Protein AF-A0A843HJZ0-F1 (afdb_monomer)

Radius of gyration: 25.61 Å; Cα contacts (8 Å, |Δi|>4): 332; chains: 1; bounding box: 61×58×74 Å

Foldseek 3Di:
DDDDDDDDDDDDDAPLVLVVLLLVLVQQLQACPPPPVCVVVNVVSVVVNVVSLVVQQPDLFDWDWDQDPNDIDTHGDDPVVSVVCQVPPPPDPHHNVVSVVVQVVQVVLVVVLCVLLPPQWDDDDSNDTDGPPVVVSVVVLVVVVVVVLVVLVVCCVVSVPDSVSQWHAYNVRDTDHPPHDDDPDDFPDKDAPDDQAIWTHDPNDIFTRDPQFDRVLVVVVLVVVVHNRVQSDQFNKAALRRRPDKDKDKFQDKDWDWDADPVRRIDIDIDNIDIDIDGDMDTRHDDPVVVCVVVVPDDDD

Sequence (301 aa):
MDIINLRYYDKGYLPIEFINAILDLYQKKTTLKGNKDEEVNYMISKNMLNSAYGMTVTNPIRDELAYENGEYSVTKPDIFQAIDKYNKNKRRFLYYPWGVWVTAYARRRLFTAIEAVGSDFVYSDTDSVKLLNPQIHAKFFEESNAL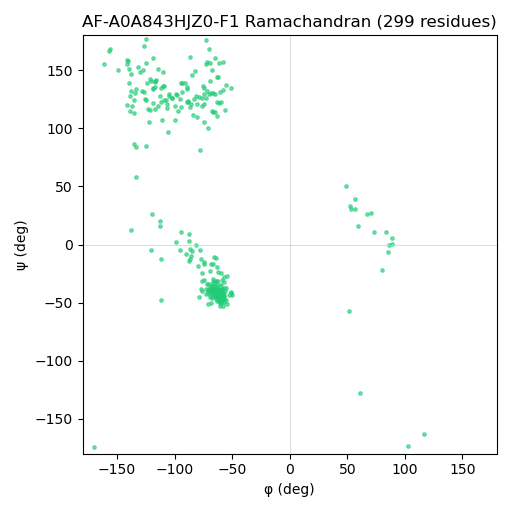VTNKIEVASQILRIPAEEYSPLTMKGIRKTIGFWDNEGVYDQFKTLGAKRYLVCVNGDYSLTLAGSNKKSTMEYLLNTGDPFGNFTDDLIVPEDYSGRLTLTYLDDPMEGTLVDYNGVPYHYREESGIHMEKSQYHLTMSDDFINYLLGVQELE

Structure (mmCIF, N/CA/C/O backbone):
data_AF-A0A843HJZ0-F1
#
_entry.id   AF-A0A843HJZ0-F1
#
loop_
_atom_site.group_PDB
_atom_site.id
_atom_site.type_symbol
_atom_site.label_atom_id
_atom_site.label_alt_id
_atom_site.label_comp_id
_atom_site.label_asym_id
_atom_site.label_entity_id
_atom_site.label_seq_id
_atom_site.pdbx_PDB_ins_code
_atom_site.Cartn_x
_atom_site.Cartn_y
_atom_site.Cartn_z
_atom_site.occupancy
_atom_site.B_iso_or_equiv
_atom_site.auth_seq_id
_atom_site.auth_comp_id
_atom_site.auth_asym_id
_atom_site.auth_atom_id
_atom_site.pdbx_PDB_model_num
ATOM 1 N N . MET A 1 1 ? 17.656 -31.845 14.315 1.00 54.84 1 MET A N 1
ATOM 2 C CA . MET A 1 1 ? 18.166 -30.557 14.830 1.00 54.84 1 MET A CA 1
ATOM 3 C C . MET A 1 1 ? 18.828 -29.905 13.647 1.00 54.84 1 MET A C 1
ATOM 5 O O . MET A 1 1 ? 19.915 -30.324 13.266 1.00 54.84 1 MET A O 1
ATOM 9 N N . ASP A 1 2 ? 18.118 -28.990 13.006 1.00 69.44 2 ASP A N 1
ATOM 10 C CA . ASP A 1 2 ? 18.541 -28.476 11.711 1.00 69.44 2 ASP A CA 1
ATOM 11 C C . ASP A 1 2 ? 19.457 -27.278 11.927 1.00 69.44 2 ASP A C 1
ATOM 13 O O . ASP A 1 2 ? 19.114 -26.321 12.624 1.00 69.44 2 ASP A O 1
ATOM 17 N N . ILE A 1 3 ? 20.663 -27.358 11.370 1.00 79.50 3 ILE A N 1
ATOM 18 C CA . ILE A 1 3 ? 21.612 -26.250 11.390 1.00 79.50 3 ILE A CA 1
ATOM 19 C C . ILE A 1 3 ? 21.200 -25.291 10.274 1.00 79.50 3 ILE A C 1
ATOM 21 O O . ILE A 1 3 ? 21.346 -25.601 9.093 1.00 79.50 3 ILE A O 1
ATOM 25 N N . ILE A 1 4 ? 20.694 -24.120 10.656 1.00 81.62 4 ILE A N 1
ATOM 26 C CA . ILE A 1 4 ? 20.335 -23.048 9.724 1.00 81.62 4 ILE A CA 1
ATOM 27 C C . ILE A 1 4 ? 21.447 -21.997 9.656 1.00 81.62 4 ILE A C 1
ATOM 29 O O . ILE A 1 4 ? 21.907 -21.480 10.672 1.00 81.62 4 ILE A O 1
ATOM 33 N N . ASN A 1 5 ? 21.871 -21.653 8.439 1.00 80.56 5 ASN A N 1
ATOM 34 C CA . ASN A 1 5 ? 22.807 -20.555 8.202 1.00 80.56 5 ASN A CA 1
ATOM 35 C C . ASN A 1 5 ? 22.033 -19.239 8.067 1.00 80.56 5 ASN A C 1
ATOM 37 O O . ASN A 1 5 ? 21.239 -19.072 7.143 1.00 80.56 5 ASN A O 1
ATOM 41 N N . LEU A 1 6 ? 22.289 -18.291 8.969 1.00 79.12 6 LEU A N 1
ATOM 42 C CA . LEU A 1 6 ? 21.628 -16.986 8.996 1.00 79.12 6 LEU A CA 1
ATOM 43 C C . LEU A 1 6 ? 22.607 -15.878 8.600 1.00 79.12 6 LEU A C 1
ATOM 45 O O . LEU A 1 6 ? 23.743 -15.836 9.067 1.00 79.12 6 LEU A O 1
ATOM 49 N N . ARG A 1 7 ? 22.149 -14.946 7.759 1.00 77.31 7 ARG A N 1
ATOM 50 C CA . ARG A 1 7 ? 22.861 -13.691 7.484 1.00 77.31 7 ARG A CA 1
ATOM 51 C C . ARG A 1 7 ? 22.261 -12.585 8.342 1.00 77.31 7 ARG A C 1
ATOM 53 O O . ARG A 1 7 ? 21.049 -12.383 8.315 1.00 77.31 7 ARG A O 1
ATOM 60 N N . TYR A 1 8 ? 23.108 -11.862 9.065 1.00 80.31 8 TYR A N 1
ATOM 61 C CA . TYR A 1 8 ? 22.717 -10.699 9.856 1.00 80.31 8 TYR A CA 1
ATOM 62 C C . TYR A 1 8 ? 23.432 -9.442 9.354 1.00 80.31 8 TYR A C 1
ATOM 64 O O . TYR A 1 8 ? 24.437 -9.517 8.649 1.00 80.31 8 TYR A O 1
ATOM 72 N N . TYR A 1 9 ? 22.873 -8.288 9.702 1.00 79.31 9 TYR A N 1
ATOM 73 C CA . TYR A 1 9 ? 23.401 -6.971 9.367 1.00 79.31 9 TYR A CA 1
ATOM 74 C C . TYR A 1 9 ? 23.271 -6.069 10.588 1.00 79.31 9 TYR A C 1
ATOM 76 O O . TYR A 1 9 ? 22.287 -6.175 11.326 1.00 79.31 9 TYR A O 1
ATOM 84 N N . ASP A 1 10 ? 24.221 -5.154 10.764 1.00 83.12 10 ASP A N 1
ATOM 85 C CA . ASP A 1 10 ? 24.110 -4.127 11.791 1.00 83.12 10 ASP A CA 1
ATOM 86 C C . ASP A 1 10 ? 22.988 -3.154 11.439 1.00 83.12 10 ASP A C 1
ATOM 88 O O . ASP A 1 10 ? 22.884 -2.640 10.320 1.00 83.12 10 ASP A O 1
ATOM 92 N N . LYS A 1 11 ? 22.111 -2.911 12.411 1.00 83.69 11 LYS A N 1
ATOM 93 C CA . LYS A 1 11 ? 21.003 -1.981 12.238 1.00 83.69 11 LYS A CA 1
ATOM 94 C C . LYS A 1 11 ? 21.526 -0.549 12.320 1.00 83.69 11 LYS A C 1
ATOM 96 O O . LYS A 1 11 ? 21.998 -0.122 13.368 1.00 83.69 11 LYS A O 1
ATOM 101 N N . GLY A 1 12 ? 21.350 0.202 11.238 1.00 88.38 12 GLY A N 1
ATOM 102 C CA . GLY A 1 12 ? 21.607 1.638 11.174 1.00 88.38 12 GLY A CA 1
ATOM 103 C C . GLY A 1 12 ? 20.398 2.412 10.654 1.00 88.38 12 GLY A C 1
ATOM 104 O O . GLY A 1 12 ? 19.417 1.825 10.188 1.00 88.38 12 GLY A O 1
ATOM 105 N N . TYR A 1 13 ? 20.478 3.737 10.733 1.00 92.19 13 TYR A N 1
ATOM 106 C CA . TYR A 1 13 ? 19.556 4.612 10.015 1.00 92.19 13 TYR A CA 1
ATOM 107 C C . TYR A 1 13 ? 19.865 4.598 8.514 1.00 92.19 13 TYR A C 1
ATOM 109 O O . TYR A 1 13 ? 20.988 4.308 8.096 1.00 92.19 13 TYR A O 1
ATOM 117 N N . LEU A 1 14 ? 18.853 4.904 7.702 1.00 92.94 14 LEU A N 1
ATOM 118 C CA . LEU A 1 14 ? 19.047 5.169 6.277 1.00 92.94 14 LEU A CA 1
ATOM 119 C C . LEU A 1 14 ? 19.904 6.438 6.094 1.00 92.94 14 LEU A C 1
ATOM 121 O O . LEU A 1 14 ? 19.982 7.248 7.022 1.00 92.94 14 LEU A O 1
ATOM 125 N N . PRO A 1 15 ? 20.525 6.644 4.916 1.00 93.56 15 PRO A N 1
ATOM 126 C CA . PRO A 1 15 ? 21.194 7.906 4.609 1.00 93.56 15 PRO A CA 1
ATOM 127 C C . PRO A 1 15 ? 20.272 9.098 4.879 1.00 93.56 15 PRO A C 1
ATOM 129 O O . PRO A 1 15 ? 19.095 9.068 4.505 1.00 93.56 15 PRO A O 1
ATOM 132 N N . ILE A 1 16 ? 20.792 10.132 5.539 1.00 95.38 16 ILE A N 1
ATOM 133 C CA . ILE A 1 16 ? 19.984 11.254 6.032 1.00 95.38 16 ILE A CA 1
ATOM 134 C C . ILE A 1 16 ? 19.282 11.999 4.892 1.00 95.38 16 ILE A C 1
ATOM 136 O O . ILE A 1 16 ? 18.125 12.387 5.022 1.00 95.38 16 ILE A O 1
ATOM 140 N N . GLU A 1 17 ? 19.928 12.107 3.734 1.00 95.12 17 GLU A N 1
ATOM 141 C CA . GLU A 1 17 ? 19.370 12.717 2.528 1.00 95.12 17 GLU A CA 1
ATOM 142 C C . GLU A 1 17 ? 18.149 11.940 2.028 1.00 95.12 17 GLU A C 1
ATOM 144 O O . GLU A 1 17 ? 17.165 12.530 1.582 1.00 95.12 17 GLU A O 1
ATOM 149 N N . PHE A 1 18 ? 18.185 10.609 2.143 1.00 94.62 18 PHE A N 1
ATOM 150 C CA . PHE A 1 18 ? 17.064 9.756 1.767 1.00 94.62 18 PHE A CA 1
ATOM 151 C C . PHE A 1 18 ? 15.915 9.858 2.776 1.00 94.62 18 PHE A C 1
ATOM 153 O O . PHE A 1 18 ? 14.754 9.903 2.372 1.00 94.62 18 PHE A O 1
ATOM 160 N N . ILE A 1 19 ? 16.223 9.963 4.075 1.00 95.88 19 ILE A N 1
ATOM 161 C CA . ILE A 1 19 ? 15.219 10.207 5.123 1.00 95.88 19 ILE A CA 1
ATOM 162 C C . ILE A 1 19 ? 14.512 11.543 4.881 1.00 95.88 19 ILE A C 1
ATOM 164 O O . ILE A 1 19 ? 13.285 11.569 4.824 1.00 95.88 19 ILE A O 1
ATOM 168 N N . ASN A 1 20 ? 15.263 12.623 4.664 1.00 96.75 20 ASN A N 1
ATOM 169 C CA . ASN A 1 20 ? 14.699 13.952 4.418 1.00 96.75 20 ASN A CA 1
ATOM 170 C C . ASN A 1 20 ? 13.807 13.970 3.167 1.00 96.75 20 ASN A C 1
ATOM 172 O O . ASN A 1 20 ? 12.725 14.549 3.194 1.00 96.75 20 ASN A O 1
ATOM 176 N N . ALA A 1 21 ? 14.203 13.276 2.093 1.00 95.69 21 ALA A N 1
ATOM 177 C CA . ALA A 1 21 ? 13.365 13.138 0.901 1.00 95.69 21 ALA A CA 1
ATOM 178 C C . ALA A 1 21 ? 12.046 12.393 1.189 1.00 95.69 21 ALA A C 1
ATOM 180 O O . ALA A 1 21 ? 10.989 12.788 0.698 1.00 95.69 21 ALA A O 1
ATOM 181 N N . ILE A 1 22 ? 12.083 11.329 2.001 1.00 96.12 22 ILE A N 1
ATOM 182 C CA . ILE A 1 22 ? 10.877 10.600 2.427 1.00 96.12 22 ILE A CA 1
ATOM 183 C C . ILE A 1 22 ? 9.970 11.495 3.279 1.00 96.12 22 ILE A C 1
ATOM 185 O O . ILE A 1 22 ? 8.756 11.491 3.068 1.00 96.12 22 ILE A O 1
ATOM 189 N N . LEU A 1 23 ? 10.537 12.251 4.223 1.00 97.25 23 LEU A N 1
ATOM 190 C CA . LEU A 1 23 ? 9.782 13.147 5.102 1.00 97.25 23 LEU A CA 1
ATOM 191 C C . LEU A 1 23 ? 9.129 14.294 4.323 1.00 97.25 23 LEU A C 1
ATOM 193 O O . LEU A 1 23 ? 7.942 14.539 4.520 1.00 97.25 23 LEU A O 1
ATOM 197 N N . ASP A 1 24 ? 9.831 14.908 3.367 1.00 96.69 24 ASP A N 1
ATOM 198 C CA . ASP A 1 24 ? 9.263 15.930 2.474 1.00 96.69 24 ASP A CA 1
ATOM 199 C C . ASP A 1 24 ? 8.084 15.379 1.651 1.00 96.69 24 ASP A C 1
ATOM 201 O O . ASP A 1 24 ? 6.995 15.963 1.624 1.00 96.69 24 ASP A O 1
ATOM 205 N N . LEU A 1 25 ? 8.250 14.201 1.036 1.00 96.75 25 LEU A N 1
ATOM 206 C CA . LEU A 1 25 ? 7.173 13.538 0.294 1.00 96.75 25 LEU A CA 1
ATOM 207 C C . LEU A 1 25 ? 5.986 13.183 1.198 1.00 96.75 25 LEU A C 1
ATOM 209 O O . LEU A 1 25 ? 4.829 13.328 0.793 1.00 96.75 25 LEU A O 1
ATOM 213 N N . TYR A 1 26 ? 6.250 12.730 2.425 1.00 96.69 26 TYR A N 1
ATOM 214 C CA . TYR A 1 26 ? 5.219 12.407 3.407 1.00 96.69 26 TYR A CA 1
ATOM 215 C C . TYR A 1 26 ? 4.470 13.655 3.892 1.00 96.69 26 TYR A C 1
ATOM 217 O O . TYR A 1 26 ? 3.237 13.635 3.985 1.00 96.69 26 TYR A O 1
ATOM 225 N N . GLN A 1 27 ? 5.183 14.757 4.134 1.00 96.19 27 GLN A N 1
ATOM 226 C CA . GLN A 1 27 ? 4.605 16.047 4.486 1.00 96.19 27 GLN A CA 1
ATOM 227 C C . GLN A 1 27 ? 3.693 16.549 3.369 1.00 96.19 27 GLN A C 1
ATOM 229 O O . GLN A 1 27 ? 2.516 16.783 3.634 1.00 96.19 27 GLN A O 1
ATOM 234 N N . LYS A 1 28 ? 4.176 16.612 2.121 1.00 95.31 28 LYS A N 1
ATOM 235 C CA . LYS A 1 28 ? 3.370 17.009 0.951 1.00 95.31 28 LYS A CA 1
ATOM 236 C C . LYS A 1 28 ? 2.148 16.114 0.768 1.00 95.31 28 LYS A C 1
ATOM 238 O O . LYS A 1 28 ? 1.028 16.600 0.633 1.00 95.31 28 LYS A O 1
ATOM 243 N N . LYS A 1 29 ? 2.321 14.790 0.844 1.00 94.56 29 LYS A N 1
ATOM 244 C CA . LYS A 1 29 ? 1.200 13.835 0.799 1.00 94.56 29 LYS A CA 1
ATOM 245 C C . LYS A 1 29 ? 0.154 14.138 1.879 1.00 94.56 29 LYS A C 1
ATOM 247 O O . LYS A 1 29 ? -1.035 13.955 1.629 1.00 94.56 29 LYS A O 1
ATOM 252 N N . THR A 1 30 ? 0.572 14.556 3.070 1.00 94.00 30 THR A N 1
ATOM 253 C CA . THR A 1 30 ? -0.328 14.819 4.202 1.00 94.00 30 THR A CA 1
ATOM 254 C C . THR A 1 30 ? -1.028 16.170 4.086 1.00 94.00 30 THR A C 1
ATOM 256 O O . THR A 1 30 ? -2.238 16.248 4.306 1.00 94.00 30 THR A O 1
ATOM 259 N N . THR A 1 31 ? -0.294 17.223 3.730 1.00 94.75 31 THR A N 1
ATOM 260 C CA . THR A 1 31 ? -0.809 18.596 3.663 1.00 94.75 31 THR A CA 1
ATOM 261 C C . THR A 1 31 ? -1.696 18.825 2.444 1.00 94.75 31 THR A C 1
ATOM 263 O O . THR A 1 31 ? -2.635 19.604 2.537 1.00 94.75 31 THR A O 1
ATOM 266 N N . LEU A 1 32 ? -1.448 18.131 1.328 1.00 93.69 32 LEU A N 1
ATOM 267 C CA . LEU A 1 32 ? -2.217 18.287 0.087 1.00 93.69 32 LEU A CA 1
ATOM 268 C C . LEU A 1 32 ? -3.465 17.388 0.021 1.00 93.69 32 LEU A C 1
ATOM 270 O O . LEU A 1 32 ? -4.335 17.589 -0.826 1.00 93.69 32 LEU A O 1
ATOM 274 N N . LYS A 1 33 ? -3.581 16.377 0.897 1.00 91.62 33 LYS A N 1
ATOM 275 C CA . LYS A 1 33 ? -4.688 15.408 0.854 1.00 91.62 33 LYS A CA 1
ATOM 276 C C . LYS A 1 33 ? -6.038 16.104 1.050 1.00 91.62 33 LYS A C 1
ATOM 278 O O . LYS A 1 33 ? -6.305 16.670 2.108 1.00 91.62 33 LYS A O 1
ATOM 283 N N . GLY A 1 34 ? -6.924 15.953 0.065 1.00 87.56 34 GLY A N 1
ATOM 284 C CA . GLY A 1 34 ? -8.282 16.501 0.094 1.00 87.56 34 GLY A CA 1
ATOM 285 C C . GLY A 1 34 ? -8.408 17.923 -0.459 1.00 87.56 34 GLY A C 1
ATOM 286 O O . GLY A 1 34 ? -9.523 18.439 -0.496 1.00 87.56 34 GLY A O 1
ATOM 287 N N . ASN A 1 35 ? -7.310 18.536 -0.915 1.00 90.19 35 ASN A N 1
ATOM 288 C CA . ASN A 1 35 ? -7.366 19.766 -1.695 1.00 90.19 35 ASN A CA 1
ATOM 289 C C . ASN A 1 35 ? -7.688 19.439 -3.160 1.00 90.19 35 ASN A C 1
ATOM 291 O O . ASN A 1 35 ? -6.929 18.715 -3.803 1.00 90.19 35 ASN A O 1
ATOM 295 N N . LYS A 1 36 ? -8.790 19.980 -3.688 1.00 90.81 36 LYS A N 1
ATOM 296 C CA . LYS A 1 36 ? -9.197 19.752 -5.083 1.00 90.81 36 LYS A CA 1
ATOM 297 C C . LYS A 1 36 ? -8.230 20.390 -6.085 1.00 90.81 36 LYS A C 1
ATOM 299 O O . LYS A 1 36 ? -7.993 19.807 -7.134 1.00 90.81 36 LYS A O 1
ATOM 304 N N . ASP A 1 37 ? -7.627 21.523 -5.735 1.00 93.00 37 ASP A N 1
ATOM 305 C CA . ASP A 1 37 ? -6.727 22.255 -6.636 1.00 93.00 37 ASP A CA 1
ATOM 306 C C . ASP A 1 37 ? -5.320 21.633 -6.690 1.00 93.00 37 ASP A C 1
ATOM 308 O O . ASP A 1 37 ? -4.571 21.841 -7.639 1.00 93.00 37 ASP A O 1
ATOM 312 N N . GLU A 1 38 ? -4.971 20.815 -5.692 1.00 93.56 38 GLU A N 1
ATOM 313 C CA . GLU A 1 38 ? -3.649 20.189 -5.550 1.00 93.56 38 GLU A CA 1
ATOM 314 C C . GLU A 1 38 ? -3.695 18.664 -5.729 1.00 93.56 38 GLU A C 1
ATOM 316 O O . GLU A 1 38 ? -2.750 17.960 -5.365 1.00 93.56 38 GLU A O 1
ATOM 321 N N . GLU A 1 39 ? -4.781 18.121 -6.291 1.00 92.56 39 GLU A N 1
ATOM 322 C CA . GLU A 1 39 ? -4.966 16.674 -6.449 1.00 92.56 39 GLU A CA 1
ATOM 323 C C . GLU A 1 39 ? -3.812 16.035 -7.239 1.00 92.56 39 GLU A C 1
ATOM 325 O O . GLU A 1 39 ? -3.291 14.985 -6.855 1.00 92.56 39 GLU A O 1
ATOM 330 N N . VAL A 1 40 ? -3.333 16.715 -8.285 1.00 93.94 40 VAL A N 1
ATOM 331 C CA . VAL A 1 40 ? -2.183 16.270 -9.085 1.00 93.94 40 VAL A CA 1
ATOM 332 C C . VAL A 1 40 ? -0.909 16.209 -8.239 1.00 93.94 40 VAL A C 1
ATOM 334 O O . VAL A 1 40 ? -0.228 15.183 -8.226 1.00 93.94 40 VAL A O 1
ATOM 337 N N . ASN A 1 41 ? -0.602 17.263 -7.4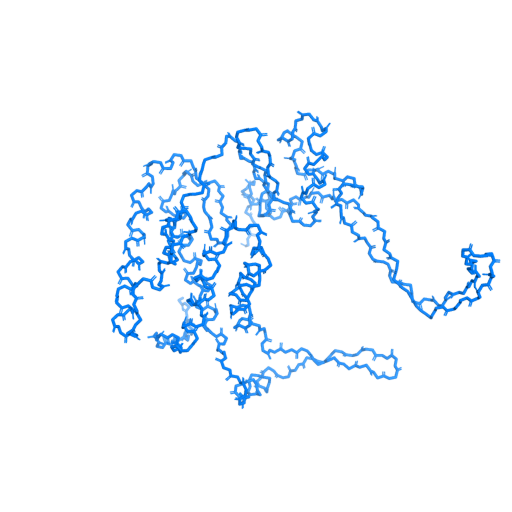81 1.00 93.44 41 ASN A N 1
ATOM 338 C CA . ASN A 1 41 ? 0.601 17.328 -6.644 1.00 93.44 41 ASN A CA 1
ATOM 339 C C . ASN A 1 41 ? 0.547 16.332 -5.475 1.00 93.44 41 ASN A C 1
ATOM 341 O O . ASN A 1 41 ? 1.561 15.711 -5.132 1.00 93.44 41 ASN A O 1
ATOM 345 N N . TYR A 1 42 ? -0.642 16.108 -4.908 1.00 94.31 42 TYR A N 1
ATOM 346 C CA . TYR A 1 42 ? -0.897 15.035 -3.952 1.00 94.31 42 TYR A CA 1
ATOM 347 C C . TYR A 1 42 ? -0.591 13.663 -4.566 1.00 94.31 42 TYR A C 1
ATOM 349 O O . TYR A 1 42 ? 0.142 12.869 -3.966 1.00 94.31 42 TYR A O 1
ATOM 357 N N . MET A 1 43 ? -1.110 13.388 -5.766 1.00 93.56 43 MET A N 1
ATOM 358 C CA . MET A 1 43 ? -0.901 12.117 -6.458 1.00 93.56 43 MET A CA 1
ATOM 359 C C . MET A 1 43 ? 0.569 11.896 -6.818 1.00 93.56 43 MET A C 1
ATOM 361 O O . MET A 1 43 ? 1.084 10.804 -6.576 1.00 93.56 43 MET A O 1
ATOM 365 N N . ILE A 1 44 ? 1.273 12.923 -7.303 1.00 94.00 44 ILE A N 1
ATOM 366 C CA . ILE A 1 44 ? 2.720 12.873 -7.557 1.00 94.00 44 ILE A CA 1
ATOM 367 C C . ILE A 1 44 ? 3.472 12.526 -6.269 1.00 94.00 44 ILE A C 1
ATOM 369 O O . ILE A 1 44 ? 4.215 11.547 -6.244 1.00 94.00 44 ILE A O 1
ATOM 373 N N . SER A 1 45 ? 3.233 13.261 -5.180 1.00 94.25 45 SER A N 1
ATOM 374 C CA . SER A 1 45 ? 3.926 13.045 -3.899 1.00 94.25 45 SER A CA 1
ATOM 375 C C . SER A 1 45 ? 3.665 11.643 -3.338 1.00 94.25 45 SER A C 1
ATOM 377 O O . SER A 1 45 ? 4.588 10.949 -2.910 1.00 94.25 45 SER A O 1
ATOM 379 N N . LYS A 1 46 ? 2.407 11.183 -3.391 1.00 94.25 46 LYS A N 1
ATOM 380 C CA . LYS A 1 46 ? 2.004 9.833 -2.974 1.00 94.25 46 LYS A CA 1
ATOM 381 C C . LYS A 1 46 ? 2.691 8.756 -3.814 1.00 94.25 46 LYS A C 1
ATOM 383 O O . LYS A 1 46 ? 3.199 7.784 -3.255 1.00 94.25 46 LYS A O 1
ATOM 388 N N . ASN A 1 47 ? 2.708 8.922 -5.134 1.00 95.12 47 ASN A N 1
ATOM 389 C CA . ASN A 1 47 ? 3.314 7.960 -6.045 1.00 95.12 47 ASN A CA 1
ATOM 390 C C . ASN A 1 47 ? 4.833 7.920 -5.870 1.00 95.12 47 ASN A C 1
ATOM 392 O O . ASN A 1 47 ? 5.387 6.834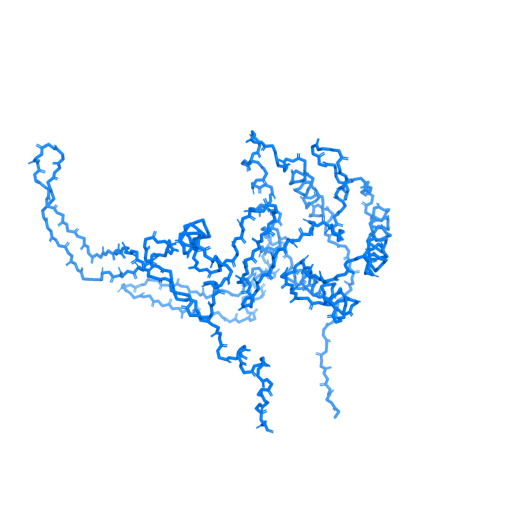 -5.762 1.00 95.12 47 ASN A O 1
ATOM 396 N N . MET A 1 48 ? 5.502 9.070 -5.754 1.00 95.44 48 MET A N 1
ATOM 397 C CA . MET A 1 48 ? 6.945 9.139 -5.503 1.00 95.44 48 MET A CA 1
ATOM 398 C C . MET A 1 48 ? 7.334 8.497 -4.168 1.00 95.44 48 MET A C 1
ATOM 400 O O . MET A 1 48 ? 8.313 7.753 -4.121 1.00 95.44 48 MET A O 1
ATOM 404 N N . LEU A 1 49 ? 6.549 8.714 -3.105 1.00 94.44 49 LEU A N 1
ATOM 405 C CA . LEU A 1 49 ? 6.776 8.071 -1.808 1.00 94.44 49 LEU A CA 1
ATOM 406 C C . LEU A 1 49 ? 6.711 6.540 -1.921 1.00 94.44 49 LEU A C 1
ATOM 408 O O . LEU A 1 49 ? 7.597 5.841 -1.433 1.00 94.44 49 LEU A O 1
ATOM 412 N N . ASN A 1 50 ? 5.695 6.016 -2.610 1.00 93.19 50 ASN A N 1
ATOM 413 C CA . ASN A 1 50 ? 5.565 4.578 -2.853 1.00 93.19 50 ASN A CA 1
ATOM 414 C C . ASN A 1 50 ? 6.692 4.048 -3.762 1.00 93.19 50 ASN A C 1
ATOM 416 O O . ASN A 1 50 ? 7.229 2.962 -3.529 1.00 93.19 50 ASN A O 1
ATOM 420 N N . SER A 1 51 ? 7.095 4.829 -4.766 1.00 93.94 51 SER A N 1
ATOM 421 C CA . SER A 1 51 ? 8.193 4.499 -5.676 1.00 93.94 51 SER A CA 1
ATOM 422 C C . SER A 1 51 ? 9.547 4.451 -4.975 1.00 93.94 51 SER A C 1
ATOM 424 O O . SER A 1 51 ? 10.371 3.631 -5.359 1.00 93.94 51 SER A O 1
ATOM 426 N N . ALA A 1 52 ? 9.785 5.241 -3.923 1.00 93.44 52 ALA A N 1
ATOM 427 C CA . ALA A 1 52 ? 11.022 5.151 -3.141 1.00 93.44 52 ALA A CA 1
ATOM 428 C C . ALA A 1 52 ? 11.226 3.737 -2.562 1.00 93.44 52 ALA A C 1
ATOM 430 O O . ALA A 1 52 ? 12.320 3.169 -2.641 1.00 93.44 52 ALA A O 1
ATOM 431 N N . TYR A 1 53 ? 10.150 3.121 -2.058 1.00 93.75 53 TYR A N 1
ATOM 432 C CA . TYR A 1 53 ? 10.161 1.713 -1.664 1.00 93.75 53 TYR A CA 1
ATOM 433 C C . TYR A 1 53 ? 10.298 0.787 -2.883 1.00 93.75 53 TYR A C 1
ATOM 435 O O . TYR A 1 53 ? 11.192 -0.058 -2.902 1.00 93.75 53 TYR A O 1
ATOM 443 N N . GLY A 1 54 ? 9.479 0.974 -3.926 1.00 93.69 54 GLY A N 1
ATOM 444 C CA . GLY A 1 54 ? 9.480 0.119 -5.123 1.00 93.69 54 GLY A CA 1
ATOM 445 C C . GLY A 1 54 ? 10.835 0.048 -5.838 1.00 93.69 54 GLY A C 1
ATOM 446 O O . GLY A 1 54 ? 11.295 -1.031 -6.212 1.00 93.69 54 GLY A O 1
ATOM 447 N N . MET A 1 55 ? 11.532 1.177 -5.960 1.00 92.38 55 MET A N 1
ATOM 448 C CA . MET A 1 55 ? 12.884 1.250 -6.519 1.00 92.38 55 MET A CA 1
ATOM 449 C C . MET A 1 55 ? 13.904 0.505 -5.655 1.00 92.38 55 MET A C 1
ATOM 451 O O . MET A 1 55 ? 14.845 -0.083 -6.186 1.00 92.38 55 MET A O 1
ATOM 455 N N . THR A 1 56 ? 13.710 0.496 -4.334 1.00 93.31 56 THR A N 1
ATOM 456 C CA . THR A 1 56 ? 14.589 -0.220 -3.403 1.00 93.31 56 THR A CA 1
ATOM 457 C C . THR A 1 56 ? 14.455 -1.732 -3.587 1.00 93.31 56 THR A C 1
ATOM 459 O O . THR A 1 56 ? 15.462 -2.429 -3.607 1.00 93.31 56 THR A O 1
ATOM 462 N N . VAL A 1 57 ? 13.235 -2.245 -3.781 1.00 92.62 57 VAL A N 1
ATOM 463 C CA . VAL A 1 57 ? 12.959 -3.687 -3.962 1.00 92.62 57 VAL A CA 1
ATOM 464 C C . VAL A 1 57 ? 12.899 -4.140 -5.424 1.00 92.62 57 VAL A C 1
ATOM 466 O O . VAL A 1 57 ? 12.494 -5.266 -5.708 1.00 92.62 57 VAL A O 1
ATOM 469 N N . THR A 1 58 ? 13.296 -3.291 -6.371 1.00 91.12 58 THR A N 1
ATOM 470 C CA . THR A 1 58 ? 13.332 -3.668 -7.788 1.00 91.12 58 THR A CA 1
ATOM 471 C C . THR A 1 58 ? 14.371 -4.768 -7.996 1.00 91.12 58 THR A C 1
ATOM 473 O O . THR A 1 58 ? 15.516 -4.612 -7.574 1.00 91.12 58 THR A O 1
ATOM 476 N N . ASN A 1 59 ? 13.980 -5.862 -8.661 1.00 89.81 59 ASN A N 1
ATOM 477 C CA . ASN A 1 59 ? 14.866 -6.999 -8.904 1.00 89.81 59 ASN A CA 1
ATOM 478 C C . ASN A 1 59 ? 16.144 -6.539 -9.645 1.00 89.81 59 ASN A C 1
ATOM 480 O O . ASN A 1 59 ? 16.043 -6.042 -10.776 1.00 89.81 59 ASN A O 1
ATOM 484 N N . PRO A 1 60 ? 17.335 -6.663 -9.022 1.00 87.31 60 PRO A N 1
ATOM 485 C CA . PRO A 1 60 ? 18.589 -6.257 -9.648 1.00 87.31 60 PRO A CA 1
ATOM 486 C C . PRO A 1 60 ? 19.051 -7.235 -10.738 1.00 87.31 60 PRO A C 1
ATOM 488 O O . PRO A 1 60 ? 19.902 -6.874 -11.546 1.00 87.31 60 PRO A O 1
ATOM 491 N N . ILE A 1 61 ? 18.499 -8.450 -10.768 1.00 90.56 61 ILE A N 1
ATOM 492 C CA . ILE A 1 61 ? 18.816 -9.498 -11.738 1.00 90.56 61 ILE A CA 1
ATOM 493 C C . ILE A 1 61 ? 17.712 -9.483 -12.794 1.00 90.56 61 ILE A C 1
ATOM 495 O O . ILE A 1 61 ? 16.575 -9.857 -12.511 1.00 90.56 61 ILE A O 1
ATOM 499 N N . ARG A 1 62 ? 18.028 -8.997 -13.995 1.00 87.38 62 ARG A N 1
ATOM 500 C CA . ARG A 1 62 ? 17.072 -8.877 -15.101 1.00 87.38 62 ARG A CA 1
ATOM 501 C C . ARG A 1 62 ? 17.500 -9.758 -16.258 1.00 87.38 62 ARG A C 1
ATOM 503 O O . ARG A 1 62 ? 18.687 -9.793 -16.567 1.00 87.38 62 ARG A O 1
ATOM 510 N N . ASP A 1 63 ? 16.527 -10.396 -16.890 1.00 90.06 63 ASP A N 1
ATOM 511 C CA . ASP A 1 63 ? 16.752 -11.128 -18.129 1.00 90.06 63 ASP A CA 1
ATOM 512 C C . ASP A 1 63 ? 17.225 -10.175 -19.232 1.00 90.06 63 ASP A C 1
ATOM 514 O O . ASP A 1 63 ? 16.808 -9.013 -19.304 1.00 90.06 63 ASP A O 1
ATOM 518 N N . GLU A 1 64 ? 18.123 -10.673 -20.073 1.00 85.94 64 GLU A N 1
ATOM 519 C CA . GLU A 1 64 ? 18.584 -9.977 -21.265 1.00 85.94 64 GLU A CA 1
ATOM 520 C C . GLU A 1 64 ? 17.656 -10.343 -22.421 1.00 85.94 64 GLU A C 1
ATOM 522 O O . GLU A 1 64 ? 17.445 -11.518 -22.726 1.00 85.94 64 GLU A O 1
ATOM 527 N N . LEU A 1 65 ? 17.060 -9.316 -23.020 1.00 89.50 65 LEU A N 1
ATOM 528 C CA . LEU A 1 65 ? 16.092 -9.435 -24.101 1.00 89.50 65 LEU A CA 1
ATOM 529 C C . LEU A 1 65 ? 16.783 -8.996 -25.389 1.00 89.50 65 LEU A C 1
ATOM 531 O O . LEU A 1 65 ? 17.254 -7.858 -25.464 1.00 89.50 65 LEU A O 1
ATOM 535 N N . ALA A 1 66 ? 16.845 -9.878 -26.381 1.00 88.50 66 ALA A N 1
ATOM 536 C CA . ALA A 1 66 ? 17.406 -9.575 -27.692 1.00 88.50 66 ALA A CA 1
ATOM 537 C C . ALA A 1 66 ? 16.372 -9.857 -28.781 1.00 88.50 66 ALA A C 1
ATOM 539 O O . ALA A 1 66 ? 15.649 -10.851 -28.722 1.00 88.50 66 ALA A O 1
ATOM 540 N N . TYR A 1 67 ? 16.308 -8.968 -29.770 1.00 87.62 67 TYR A N 1
ATOM 541 C CA . TYR A 1 67 ? 15.488 -9.142 -30.961 1.00 87.62 67 TYR A CA 1
ATOM 542 C C . TYR A 1 67 ? 16.394 -9.067 -32.183 1.00 87.62 67 TYR A C 1
ATOM 544 O O . TYR A 1 67 ? 16.879 -7.992 -32.539 1.00 87.62 67 TYR A O 1
ATOM 552 N N . GLU A 1 68 ? 16.659 -10.219 -32.788 1.00 89.25 68 GLU A N 1
ATOM 553 C CA . GLU A 1 68 ? 17.589 -10.362 -33.905 1.00 89.25 68 GLU A CA 1
ATOM 554 C C . GLU A 1 68 ? 16.939 -11.212 -34.998 1.00 89.25 68 GLU A C 1
ATOM 556 O O . GLU A 1 68 ? 16.341 -12.245 -34.719 1.00 89.25 68 GLU A O 1
ATOM 561 N N . ASN A 1 69 ? 17.033 -10.771 -36.256 1.00 85.38 69 ASN A N 1
ATOM 562 C CA . ASN A 1 69 ? 16.499 -11.482 -37.430 1.00 85.38 69 ASN A CA 1
ATOM 563 C C . ASN A 1 69 ? 15.011 -11.882 -37.348 1.00 85.38 69 ASN A C 1
ATOM 565 O O . ASN A 1 69 ? 14.606 -12.870 -37.951 1.00 85.38 69 ASN A O 1
ATOM 569 N N . GLY A 1 70 ? 14.189 -11.108 -36.635 1.00 82.81 70 GLY A N 1
ATOM 570 C CA . GLY A 1 70 ? 12.765 -11.415 -36.459 1.00 82.81 70 GLY A CA 1
ATOM 571 C C . GLY A 1 70 ? 12.463 -12.359 -35.293 1.00 82.81 70 GLY A C 1
ATOM 572 O O . GLY A 1 70 ? 11.299 -12.646 -35.038 1.00 82.81 70 GLY A O 1
ATOM 573 N N . GLU A 1 71 ? 13.482 -12.812 -34.560 1.00 84.56 71 GLU A N 1
ATOM 574 C CA . GLU A 1 71 ? 13.326 -13.701 -33.414 1.00 84.56 71 GLU A CA 1
ATOM 575 C C . GLU A 1 71 ? 13.611 -12.973 -32.101 1.00 84.56 71 GLU A C 1
ATOM 577 O O . GLU A 1 71 ? 14.584 -12.228 -31.956 1.00 84.56 71 GLU A O 1
ATOM 582 N N . TYR A 1 72 ? 12.748 -13.218 -31.118 1.00 87.69 72 TYR A N 1
ATOM 583 C CA . TYR A 1 72 ? 12.920 -12.740 -29.756 1.00 87.69 72 TYR A CA 1
ATOM 584 C C . TYR A 1 72 ? 13.589 -13.822 -28.911 1.00 87.69 72 TYR A C 1
ATOM 586 O O . TYR A 1 72 ? 13.081 -14.938 -28.803 1.00 87.69 72 TYR A O 1
ATOM 594 N N . SER A 1 73 ? 14.706 -13.490 -28.271 1.00 89.81 73 SER A N 1
ATOM 595 C CA . SER A 1 73 ? 15.404 -14.393 -27.360 1.00 89.81 73 SER A CA 1
ATOM 596 C C . SER A 1 73 ? 15.521 -13.792 -25.963 1.00 89.81 73 SER A C 1
ATOM 598 O O . SER A 1 73 ? 15.708 -12.587 -25.776 1.00 89.81 73 SER A O 1
ATOM 600 N N . VAL A 1 74 ? 15.376 -14.664 -24.965 1.00 90.81 74 VAL A N 1
ATOM 601 C CA . VAL A 1 74 ? 15.476 -14.330 -23.544 1.00 90.81 74 VAL A CA 1
ATOM 602 C C . VAL A 1 74 ? 16.649 -15.100 -22.967 1.00 90.81 74 VAL A C 1
ATOM 604 O O . VAL A 1 74 ? 16.628 -16.331 -22.921 1.00 90.81 74 VAL A O 1
ATOM 607 N N . THR A 1 75 ? 17.658 -14.379 -22.494 1.00 90.44 75 THR A N 1
ATOM 608 C CA . THR A 1 75 ? 18.835 -14.970 -21.862 1.00 90.44 75 THR A CA 1
ATOM 609 C C . THR A 1 75 ? 18.839 -14.627 -20.380 1.00 90.44 75 THR A C 1
ATOM 611 O O . THR A 1 75 ? 18.819 -13.458 -19.993 1.00 90.44 75 THR A O 1
ATOM 614 N N . LYS A 1 76 ? 18.868 -15.655 -19.526 1.00 90.38 76 LYS A N 1
ATOM 615 C CA . LYS A 1 76 ? 18.993 -15.462 -18.077 1.00 90.38 76 LYS A CA 1
ATOM 616 C C . LYS A 1 76 ? 20.433 -15.065 -17.744 1.00 90.38 76 LYS A C 1
ATOM 618 O O . LYS A 1 76 ? 21.350 -15.772 -18.167 1.00 90.38 76 LYS A O 1
ATOM 623 N N . PRO A 1 77 ? 20.661 -13.985 -16.980 1.00 88.50 77 PRO A N 1
ATOM 624 C CA . PRO A 1 77 ? 22.010 -13.569 -16.634 1.00 88.50 77 PRO A CA 1
ATOM 625 C C . PRO A 1 77 ? 22.635 -14.527 -15.614 1.00 88.50 77 PRO A C 1
ATOM 627 O O . PRO A 1 77 ? 21.942 -15.156 -14.808 1.00 88.50 77 PRO A O 1
ATOM 630 N N . ASP A 1 78 ? 23.965 -14.558 -15.570 1.00 92.38 78 ASP A N 1
ATOM 631 C CA . ASP A 1 78 ? 24.669 -15.121 -14.422 1.00 92.38 78 ASP A CA 1
ATOM 632 C C . ASP A 1 78 ? 24.357 -14.286 -13.165 1.00 92.38 78 ASP A C 1
ATOM 634 O O . ASP A 1 78 ? 24.579 -13.071 -13.124 1.00 92.38 78 ASP A O 1
ATOM 638 N N . ILE A 1 79 ? 23.827 -14.942 -12.129 1.00 91.75 79 ILE A N 1
ATOM 639 C CA . ILE A 1 79 ? 23.358 -14.289 -10.898 1.00 91.75 79 ILE A CA 1
ATOM 640 C C . ILE A 1 79 ? 24.492 -13.521 -10.210 1.00 91.75 79 ILE A C 1
ATOM 642 O O . ILE A 1 79 ? 24.287 -12.396 -9.748 1.00 91.75 79 ILE A O 1
ATOM 646 N N . PHE A 1 80 ? 25.690 -14.106 -10.131 1.00 92.25 80 PHE A N 1
ATOM 647 C CA . PHE A 1 80 ? 26.814 -13.495 -9.428 1.00 92.25 80 PHE A CA 1
ATOM 648 C C . PHE A 1 80 ? 27.335 -12.276 -10.183 1.00 92.25 80 PHE A C 1
ATOM 650 O O . PHE A 1 80 ? 27.568 -11.235 -9.565 1.00 92.25 80 PHE A O 1
ATOM 657 N N . GLN A 1 81 ? 27.447 -12.364 -11.507 1.00 91.25 81 GLN A N 1
ATOM 658 C CA . GLN A 1 81 ? 27.842 -11.242 -12.354 1.00 91.25 81 GLN A CA 1
ATOM 659 C C . GLN A 1 81 ? 26.801 -10.119 -12.331 1.00 91.25 81 GLN A C 1
ATOM 661 O O . GLN A 1 81 ? 27.171 -8.950 -12.218 1.00 91.25 81 GLN A O 1
ATOM 666 N N . ALA A 1 82 ? 25.505 -10.445 -12.376 1.00 91.12 82 ALA A N 1
ATOM 667 C CA . ALA A 1 82 ? 24.432 -9.457 -12.287 1.00 91.12 82 ALA A CA 1
ATOM 668 C C . ALA A 1 82 ? 24.465 -8.708 -10.945 1.00 91.12 82 ALA A C 1
ATOM 670 O O . ALA A 1 82 ? 24.401 -7.475 -10.916 1.00 91.12 82 ALA A O 1
ATOM 671 N N . ILE A 1 83 ? 24.639 -9.436 -9.836 1.00 91.19 83 ILE A N 1
ATOM 672 C CA . ILE A 1 83 ? 24.781 -8.851 -8.498 1.00 91.19 83 ILE A CA 1
ATOM 673 C C . ILE A 1 83 ? 26.049 -7.995 -8.404 1.00 91.19 83 ILE A C 1
ATOM 675 O O . ILE A 1 83 ? 25.994 -6.887 -7.869 1.00 91.19 83 ILE A O 1
ATOM 679 N N . ASP A 1 84 ? 27.186 -8.465 -8.918 1.00 92.12 84 ASP A N 1
ATOM 680 C CA . ASP A 1 84 ? 28.449 -7.722 -8.895 1.00 92.12 84 ASP A CA 1
ATOM 681 C C . ASP A 1 84 ? 28.359 -6.424 -9.713 1.00 92.12 84 ASP A C 1
ATOM 683 O O . ASP A 1 84 ? 28.693 -5.347 -9.213 1.00 92.12 84 ASP A O 1
ATOM 687 N N . LYS A 1 85 ? 27.792 -6.490 -10.924 1.00 90.94 85 LYS A N 1
ATOM 688 C CA . LYS A 1 85 ? 27.507 -5.329 -11.782 1.00 90.94 85 LYS A CA 1
ATOM 689 C C . LYS A 1 85 ? 26.573 -4.338 -11.091 1.00 90.94 85 LYS A C 1
ATOM 691 O O . LYS A 1 85 ? 26.845 -3.136 -11.093 1.00 90.94 85 LYS A O 1
ATOM 696 N N . TYR A 1 86 ? 25.499 -4.826 -10.469 1.00 90.44 86 TYR A N 1
ATOM 697 C CA . TYR A 1 86 ? 24.590 -3.997 -9.679 1.00 90.44 86 TYR A CA 1
ATOM 698 C C . TYR A 1 86 ? 25.320 -3.326 -8.506 1.00 90.44 86 TYR A C 1
ATOM 700 O O . TYR A 1 86 ? 25.171 -2.124 -8.289 1.00 90.44 86 TYR A O 1
ATOM 708 N N . ASN A 1 87 ? 26.159 -4.074 -7.783 1.00 89.75 87 ASN A N 1
ATOM 709 C CA . ASN A 1 87 ? 26.889 -3.584 -6.617 1.00 89.75 87 ASN A CA 1
ATOM 710 C C . ASN A 1 87 ? 27.972 -2.552 -6.954 1.00 89.75 87 ASN A C 1
ATOM 712 O O . ASN A 1 87 ? 28.168 -1.608 -6.188 1.00 89.75 87 ASN A O 1
ATOM 716 N N . LYS A 1 88 ? 28.648 -2.711 -8.095 1.00 92.38 88 LYS A N 1
ATOM 717 C CA . LYS A 1 88 ? 29.710 -1.813 -8.576 1.00 92.38 88 LYS A CA 1
ATOM 718 C C . LYS A 1 88 ? 29.188 -0.596 -9.343 1.00 92.38 88 LYS A C 1
ATOM 720 O O . LYS A 1 88 ? 29.973 0.285 -9.700 1.00 92.38 88 LYS A O 1
ATOM 725 N N . ASN A 1 89 ? 27.885 -0.517 -9.609 1.00 91.19 89 ASN A N 1
ATOM 726 C CA . ASN A 1 89 ? 27.305 0.613 -10.321 1.00 91.19 89 ASN A CA 1
ATOM 727 C C . ASN A 1 89 ? 27.438 1.908 -9.499 1.00 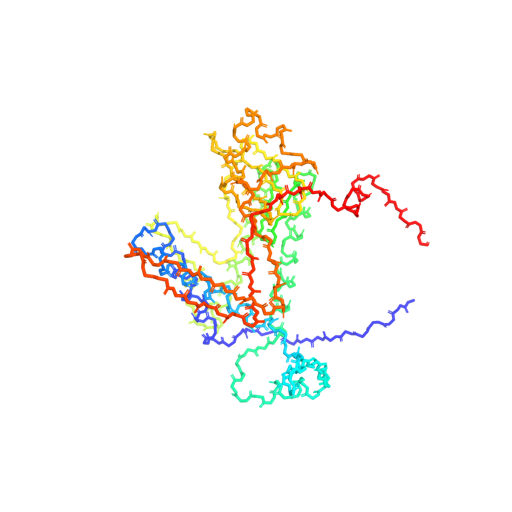91.19 89 ASN A C 1
ATOM 729 O O . ASN A 1 89 ? 26.781 2.080 -8.475 1.00 91.19 89 ASN A O 1
ATOM 733 N N . LYS A 1 90 ? 28.236 2.861 -9.995 1.00 90.62 90 LYS A N 1
ATOM 734 C CA . LYS A 1 90 ? 28.482 4.162 -9.343 1.00 90.62 90 LYS A CA 1
ATOM 735 C C . LYS A 1 90 ? 27.237 5.045 -9.214 1.00 90.62 90 LYS A C 1
ATOM 737 O O . LYS A 1 90 ? 27.235 5.968 -8.413 1.00 90.62 90 LYS A O 1
ATOM 742 N N . ARG A 1 91 ? 26.192 4.787 -10.008 1.00 88.62 91 ARG A N 1
ATOM 743 C CA . ARG A 1 91 ? 24.905 5.499 -9.932 1.00 88.62 91 ARG A CA 1
ATOM 744 C C . ARG A 1 91 ? 23.952 4.881 -8.910 1.00 88.62 91 ARG A C 1
ATOM 746 O O . ARG A 1 91 ? 22.852 5.392 -8.725 1.00 88.62 91 ARG A O 1
ATOM 753 N N . ARG A 1 92 ? 24.325 3.764 -8.278 1.00 87.75 92 ARG A N 1
ATOM 754 C CA . ARG A 1 92 ? 23.487 3.114 -7.276 1.00 87.75 92 ARG A CA 1
ATOM 755 C C . ARG A 1 92 ? 23.517 3.910 -5.974 1.00 87.75 92 ARG A C 1
ATOM 757 O O . ARG A 1 92 ? 24.563 4.039 -5.351 1.00 87.75 92 ARG A O 1
ATOM 764 N N . PHE A 1 93 ? 22.343 4.348 -5.540 1.00 87.56 93 PHE A N 1
ATOM 765 C CA . PHE A 1 93 ? 22.132 5.023 -4.256 1.00 87.56 93 PHE A CA 1
ATOM 766 C C . PHE A 1 93 ? 21.145 4.277 -3.340 1.00 87.56 93 PHE A C 1
ATOM 768 O O . PHE A 1 93 ? 20.956 4.665 -2.192 1.00 87.56 93 PHE A O 1
ATOM 775 N N . LEU A 1 94 ? 20.528 3.196 -3.835 1.00 89.38 94 LEU A N 1
ATOM 776 C CA . LEU A 1 94 ? 19.606 2.342 -3.084 1.00 89.38 94 LEU A CA 1
ATOM 777 C C . LEU A 1 94 ? 20.228 0.978 -2.805 1.00 89.38 94 LEU A C 1
ATOM 779 O O . LEU A 1 94 ? 20.998 0.450 -3.612 1.00 89.38 94 LEU A O 1
ATOM 783 N N . TYR A 1 95 ? 19.847 0.397 -1.672 1.00 88.12 95 TYR A N 1
ATOM 784 C CA . TYR A 1 95 ? 20.312 -0.911 -1.240 1.00 88.12 95 TYR A CA 1
ATOM 785 C C . TYR A 1 95 ? 19.130 -1.859 -1.050 1.00 88.12 95 TYR A C 1
ATOM 787 O O . TYR A 1 95 ? 18.292 -1.654 -0.174 1.00 88.12 95 TYR A O 1
ATOM 795 N N . TYR A 1 96 ? 19.080 -2.916 -1.865 1.00 89.75 96 TYR A N 1
ATOM 796 C CA . TYR A 1 96 ? 17.961 -3.862 -1.904 1.00 89.75 96 TYR A CA 1
ATOM 797 C C . TYR A 1 96 ? 17.530 -4.403 -0.523 1.00 89.75 96 TYR A C 1
ATOM 799 O O . TYR A 1 96 ? 16.332 -4.383 -0.221 1.00 89.75 96 TYR A O 1
ATOM 807 N N . PRO A 1 97 ? 18.455 -4.793 0.383 1.00 89.19 97 PRO A N 1
ATOM 808 C CA . PRO A 1 97 ? 18.083 -5.248 1.723 1.00 89.19 97 PRO A CA 1
ATOM 809 C C . PRO A 1 97 ? 17.321 -4.230 2.576 1.00 89.19 97 PRO A C 1
ATOM 811 O O . PRO A 1 97 ? 16.564 -4.655 3.446 1.00 89.19 97 PRO A O 1
ATOM 814 N N . TRP A 1 98 ? 17.447 -2.916 2.339 1.00 91.56 98 TRP A N 1
ATOM 815 C CA . TRP A 1 98 ? 16.621 -1.927 3.048 1.00 91.56 98 TRP A CA 1
ATOM 816 C C . TRP A 1 98 ? 15.132 -2.200 2.833 1.00 91.56 98 TRP A C 1
ATOM 818 O O . TRP A 1 98 ? 14.360 -2.207 3.789 1.00 91.56 98 TRP A O 1
ATOM 828 N N . GLY A 1 99 ? 14.735 -2.505 1.597 1.00 91.75 99 GLY A N 1
ATOM 829 C CA . GLY A 1 99 ? 13.352 -2.815 1.257 1.00 91.75 99 GLY A CA 1
ATOM 830 C C . GLY A 1 99 ? 12.865 -4.121 1.887 1.00 91.75 99 GLY A C 1
ATOM 831 O O . GLY A 1 99 ? 11.759 -4.165 2.424 1.00 91.75 99 GLY A O 1
ATOM 832 N N . VAL A 1 100 ? 13.715 -5.154 1.920 1.00 90.00 100 VAL A N 1
ATOM 833 C CA . VAL A 1 100 ? 13.418 -6.429 2.602 1.00 90.00 100 VAL A CA 1
ATOM 834 C C . VAL A 1 100 ? 13.128 -6.198 4.087 1.00 90.00 100 VAL A C 1
ATOM 836 O O . VAL A 1 100 ? 12.134 -6.706 4.613 1.00 90.00 100 VAL A O 1
ATOM 839 N N . TRP A 1 101 ? 13.954 -5.386 4.755 1.00 90.25 101 TRP A N 1
ATOM 840 C CA . TRP A 1 101 ? 13.755 -5.031 6.158 1.00 90.25 101 TRP A CA 1
ATOM 841 C C . TRP A 1 101 ? 12.476 -4.226 6.379 1.00 90.25 101 TRP A C 1
ATOM 843 O O . TRP A 1 101 ? 11.725 -4.550 7.297 1.00 90.25 101 TRP A O 1
ATOM 853 N N . VAL A 1 102 ? 12.182 -3.232 5.536 1.00 91.50 102 VAL A N 1
ATOM 854 C CA . VAL A 1 102 ? 10.926 -2.465 5.615 1.00 91.50 102 VAL A CA 1
ATOM 855 C C . VAL A 1 102 ? 9.719 -3.404 5.562 1.00 91.50 102 VAL A C 1
ATOM 857 O O . VAL A 1 102 ? 8.853 -3.338 6.435 1.00 91.50 102 VAL A O 1
ATOM 860 N N . THR A 1 103 ? 9.688 -4.344 4.613 1.00 92.62 103 THR A N 1
ATOM 861 C CA . THR A 1 103 ? 8.584 -5.306 4.495 1.00 92.62 103 THR A CA 1
ATOM 862 C C . THR A 1 103 ? 8.516 -6.266 5.680 1.00 92.62 103 THR A C 1
ATOM 864 O O . THR A 1 103 ? 7.425 -6.569 6.160 1.00 92.62 103 THR A O 1
ATOM 867 N N . ALA A 1 104 ? 9.656 -6.736 6.193 1.00 92.25 104 ALA A N 1
ATOM 868 C CA . ALA A 1 104 ? 9.687 -7.589 7.379 1.00 92.25 104 ALA A CA 1
ATOM 869 C C . ALA A 1 104 ? 9.130 -6.868 8.620 1.00 92.25 104 ALA A C 1
ATOM 871 O O . ALA A 1 104 ? 8.319 -7.437 9.350 1.00 92.25 104 ALA A O 1
ATOM 872 N N . TYR A 1 105 ? 9.503 -5.601 8.831 1.00 91.50 105 TYR A N 1
ATOM 873 C CA . TYR A 1 105 ? 8.976 -4.783 9.925 1.00 91.50 105 TYR A CA 1
ATOM 874 C C . TYR A 1 105 ? 7.477 -4.507 9.770 1.00 91.50 105 TYR A C 1
ATOM 876 O O . TYR A 1 105 ? 6.752 -4.604 10.760 1.00 91.50 105 TYR A O 1
ATOM 884 N N . ALA A 1 106 ? 7.014 -4.200 8.554 1.00 93.56 106 ALA A N 1
ATOM 885 C CA . ALA A 1 106 ? 5.597 -3.985 8.270 1.00 93.56 106 ALA A CA 1
ATOM 886 C C . ALA A 1 106 ? 4.770 -5.251 8.549 1.00 93.56 106 ALA A C 1
ATOM 888 O O . ALA A 1 106 ? 3.801 -5.189 9.300 1.00 93.56 106 ALA A O 1
ATOM 889 N N . ARG A 1 107 ? 5.213 -6.417 8.053 1.00 95.12 107 ARG A N 1
ATOM 890 C CA . ARG A 1 107 ? 4.552 -7.709 8.312 1.00 95.12 107 ARG A CA 1
ATOM 891 C C . ARG A 1 107 ? 4.526 -8.064 9.789 1.00 95.12 107 ARG A C 1
ATOM 893 O O . ARG A 1 107 ? 3.474 -8.431 10.294 1.00 95.12 107 ARG A O 1
ATOM 900 N N . ARG A 1 108 ? 5.654 -7.913 10.494 1.00 94.81 108 ARG A N 1
ATOM 901 C CA . ARG A 1 108 ? 5.702 -8.148 11.943 1.00 94.81 108 ARG A CA 1
ATOM 902 C C . ARG A 1 108 ? 4.695 -7.259 12.663 1.00 94.81 108 ARG A C 1
ATOM 904 O O . ARG A 1 108 ? 3.974 -7.736 13.521 1.00 94.81 108 ARG A O 1
ATOM 911 N N . ARG A 1 109 ? 4.636 -5.975 12.303 1.00 94.94 109 ARG A N 1
ATOM 912 C CA . ARG A 1 109 ? 3.719 -5.019 12.925 1.00 94.94 109 ARG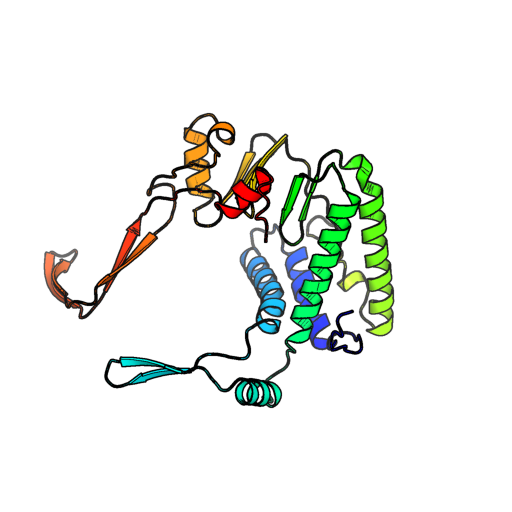 A CA 1
ATOM 913 C C . ARG A 1 109 ? 2.254 -5.366 12.671 1.00 94.94 109 ARG A C 1
ATOM 915 O O . ARG A 1 109 ? 1.464 -5.297 13.607 1.00 94.94 109 ARG A O 1
ATOM 922 N N . LEU A 1 110 ? 1.909 -5.723 11.435 1.00 96.75 110 LEU A N 1
ATOM 923 C CA . LEU A 1 110 ? 0.563 -6.166 11.088 1.00 96.75 110 LEU A CA 1
ATOM 924 C C . LEU A 1 110 ? 0.198 -7.429 11.874 1.00 96.75 110 LEU A C 1
ATOM 926 O O . LEU A 1 110 ? -0.850 -7.471 12.503 1.00 96.75 110 LEU A O 1
ATOM 930 N N . PHE A 1 111 ? 1.092 -8.419 11.897 1.00 96.62 111 PHE A N 1
ATOM 931 C CA . PHE A 1 111 ? 0.864 -9.676 12.601 1.00 96.62 111 PHE A CA 1
ATOM 932 C C . PHE A 1 111 ? 0.687 -9.480 14.110 1.00 96.62 111 PHE A C 1
ATOM 934 O O . PHE A 1 111 ? -0.249 -10.023 14.676 1.00 96.62 111 PHE A O 1
ATOM 941 N N . THR A 1 112 ? 1.500 -8.630 14.748 1.00 96.69 112 THR A N 1
ATOM 942 C CA . THR A 1 112 ? 1.313 -8.274 16.165 1.00 96.69 112 THR A CA 1
ATOM 943 C C . THR A 1 112 ? -0.051 -7.627 16.420 1.00 96.69 112 THR A C 1
ATOM 945 O O . THR A 1 112 ? -0.639 -7.856 17.469 1.00 96.69 112 THR A O 1
ATOM 948 N N . ALA A 1 113 ? -0.578 -6.832 15.481 1.00 97.00 113 ALA A N 1
ATOM 949 C CA . ALA A 1 113 ? -1.923 -6.276 15.615 1.00 97.00 113 ALA A CA 1
ATOM 950 C C . ALA A 1 113 ? -3.013 -7.345 15.455 1.00 97.00 113 ALA A C 1
ATOM 952 O O . ALA A 1 113 ? -3.961 -7.352 16.228 1.00 97.00 113 ALA A O 1
ATOM 953 N N . ILE A 1 114 ? -2.861 -8.267 14.501 1.00 97.06 114 ILE A N 1
ATOM 954 C CA . ILE A 1 114 ? -3.782 -9.401 14.321 1.00 97.06 114 ILE A CA 1
ATOM 955 C C . ILE A 1 114 ? -3.810 -10.274 15.581 1.00 97.06 114 ILE A C 1
ATOM 957 O O . ILE A 1 114 ? -4.881 -10.592 16.087 1.00 97.06 114 ILE A O 1
ATOM 961 N N . GLU A 1 115 ? -2.637 -10.611 16.116 1.00 97.56 115 GLU A N 1
ATOM 962 C CA . GLU A 1 115 ? -2.489 -11.403 17.338 1.00 97.56 115 GLU A CA 1
ATOM 963 C C . GLU A 1 115 ? -3.128 -10.711 18.548 1.00 97.56 115 GLU A C 1
ATOM 965 O O . GLU A 1 115 ? -3.860 -11.348 19.300 1.00 97.56 115 GLU A O 1
ATOM 970 N N . ALA A 1 116 ? -2.905 -9.403 18.710 1.00 97.06 116 ALA A N 1
ATOM 971 C CA . ALA A 1 116 ? -3.486 -8.632 19.807 1.00 97.06 116 ALA A CA 1
ATOM 972 C C . ALA A 1 116 ? -5.015 -8.516 19.720 1.00 97.06 116 ALA A C 1
ATOM 974 O O . ALA A 1 116 ? -5.682 -8.529 20.751 1.00 97.06 116 ALA A O 1
ATOM 975 N N . VAL A 1 117 ? -5.566 -8.416 18.506 1.00 97.38 117 VAL A N 1
ATOM 976 C CA . VAL A 1 117 ? -7.018 -8.379 18.273 1.00 97.38 117 VAL A CA 1
ATOM 977 C C . VAL A 1 117 ? -7.665 -9.747 18.539 1.00 97.38 117 VAL A C 1
ATOM 979 O O . VAL A 1 117 ? -8.796 -9.819 19.023 1.00 97.38 117 VAL A O 1
ATOM 982 N N . GLY A 1 118 ? -6.962 -10.843 18.251 1.00 96.56 118 GLY A N 1
ATOM 983 C CA . GLY A 1 118 ? -7.422 -12.196 18.557 1.00 96.56 118 GLY A CA 1
ATOM 984 C C . GLY A 1 118 ? -8.729 -12.557 17.844 1.00 96.56 118 GLY A C 1
ATOM 985 O O . GLY A 1 118 ? -8.839 -12.425 16.627 1.00 96.56 118 GLY A O 1
ATOM 986 N N . SER A 1 119 ? -9.731 -13.028 18.592 1.00 96.50 119 SER A N 1
ATOM 987 C CA . SER A 1 119 ? -10.995 -13.530 18.026 1.00 96.50 119 SER A CA 1
ATOM 988 C C . SER A 1 119 ? -11.873 -12.461 17.376 1.00 96.50 119 SER A C 1
ATOM 990 O O . SER A 1 119 ? -12.779 -12.806 16.626 1.00 96.50 119 SER A O 1
ATOM 992 N N . ASP A 1 120 ? -11.625 -11.179 17.651 1.00 97.12 120 ASP A N 1
ATOM 993 C CA . ASP A 1 120 ? -12.343 -10.077 17.006 1.00 97.12 120 ASP A CA 1
ATOM 994 C C . ASP A 1 120 ? -11.780 -9.741 15.614 1.00 97.12 120 ASP A C 1
ATOM 996 O O . ASP A 1 120 ? -12.271 -8.828 14.949 1.00 97.12 120 ASP A O 1
ATOM 1000 N N . PHE A 1 121 ? -10.739 -10.442 15.156 1.00 96.38 121 PHE A N 1
ATOM 1001 C CA . PHE A 1 121 ? -10.132 -10.215 13.852 1.00 96.38 121 PHE A CA 1
ATOM 1002 C C . PHE A 1 121 ? -11.062 -10.678 12.727 1.00 96.38 121 PHE A C 1
ATOM 1004 O O . PHE A 1 121 ? -11.515 -11.819 12.710 1.00 96.38 121 PHE A O 1
ATOM 1011 N N . VAL A 1 122 ? -11.294 -9.801 11.747 1.00 94.19 122 VAL A N 1
ATOM 1012 C CA . VAL A 1 122 ? -12.133 -10.103 10.576 1.00 94.19 122 VAL A CA 1
ATOM 1013 C C . VAL A 1 122 ? -11.301 -10.177 9.300 1.00 94.19 122 VAL A C 1
ATOM 1015 O O . VAL A 1 122 ? -11.466 -11.091 8.497 1.00 94.19 122 VAL A O 1
ATOM 1018 N N . TYR A 1 123 ? -10.432 -9.192 9.066 1.00 94.69 123 TYR A N 1
ATOM 1019 C CA . TYR A 1 123 ? -9.677 -9.080 7.817 1.00 94.69 123 TYR A CA 1
ATOM 1020 C C . TYR A 1 123 ? -8.455 -8.168 7.975 1.00 94.69 123 TYR A C 1
ATOM 1022 O O . TYR A 1 123 ? -8.445 -7.262 8.807 1.00 94.69 123 TYR A O 1
ATOM 1030 N N . SER A 1 124 ? -7.432 -8.354 7.140 1.00 93.88 124 SER A N 1
ATOM 1031 C CA . SER A 1 124 ? -6.332 -7.399 6.984 1.00 93.88 124 SER A CA 1
ATOM 1032 C C . SER A 1 124 ? -5.914 -7.247 5.523 1.00 93.88 124 SER A C 1
ATOM 1034 O O . SER A 1 124 ? -6.021 -8.176 4.726 1.00 93.88 124 SER A O 1
ATOM 1036 N N . ASP A 1 125 ? -5.408 -6.065 5.173 1.00 89.19 125 ASP A N 1
ATOM 1037 C CA . ASP A 1 125 ? -4.695 -5.832 3.914 1.00 89.19 125 ASP A CA 1
ATOM 1038 C C . ASP A 1 125 ? -3.490 -4.944 4.189 1.00 89.19 125 ASP A C 1
ATOM 1040 O O . ASP A 1 125 ? -3.685 -3.793 4.566 1.00 89.19 125 ASP A O 1
ATOM 1044 N N . THR A 1 126 ? -2.291 -5.505 3.987 1.00 84.50 126 THR A N 1
ATOM 1045 C CA . THR A 1 126 ? -0.943 -4.898 4.002 1.00 84.50 126 THR A CA 1
ATOM 1046 C C . THR A 1 126 ? -0.574 -4.051 5.230 1.00 84.50 126 THR A C 1
ATOM 1048 O O . THR A 1 126 ? 0.432 -4.319 5.885 1.00 84.50 126 THR A O 1
ATOM 1051 N N . ASP A 1 127 ? -1.356 -3.025 5.530 1.00 88.75 127 ASP A N 1
ATOM 1052 C CA . ASP A 1 127 ? -1.174 -2.008 6.559 1.00 88.75 127 ASP A CA 1
ATOM 1053 C C . ASP A 1 127 ? -2.478 -1.670 7.313 1.00 88.75 127 ASP A C 1
ATOM 1055 O O . ASP A 1 127 ? -2.515 -0.704 8.073 1.00 88.75 127 ASP A O 1
ATOM 1059 N N . SER A 1 128 ? -3.533 -2.478 7.160 1.00 93.06 128 SER A N 1
ATOM 1060 C CA . SER A 1 128 ? -4.829 -2.291 7.823 1.00 93.06 128 SER A CA 1
ATOM 1061 C C . SER A 1 128 ? -5.328 -3.561 8.517 1.00 93.06 128 SER A C 1
ATOM 1063 O O . SER A 1 128 ? -5.080 -4.675 8.055 1.00 93.06 128 SER A O 1
ATOM 1065 N N . VAL A 1 129 ? -6.066 -3.384 9.618 1.00 95.75 129 VAL A N 1
ATOM 1066 C CA . VAL A 1 129 ? -6.779 -4.452 10.335 1.00 95.75 129 VAL A CA 1
ATOM 1067 C C . VAL A 1 129 ? -8.241 -4.043 10.482 1.00 95.75 129 VAL A C 1
ATOM 1069 O O . VAL A 1 129 ? -8.542 -2.914 10.868 1.00 95.75 129 VAL A O 1
ATOM 1072 N N . LYS A 1 130 ? -9.150 -4.954 10.144 1.00 95.56 130 LYS A N 1
ATOM 1073 C CA . LYS A 1 130 ? -10.596 -4.835 10.327 1.00 95.56 130 LYS A CA 1
ATOM 1074 C C . LYS A 1 130 ? -10.986 -5.768 11.464 1.00 95.56 130 LYS A C 1
ATOM 1076 O O . LYS A 1 130 ? -10.652 -6.954 11.422 1.00 95.56 130 LYS A O 1
ATOM 1081 N N . LEU A 1 131 ? -11.643 -5.217 12.477 1.00 96.19 131 LEU A N 1
ATOM 1082 C CA . LEU A 1 131 ? -11.960 -5.925 13.709 1.00 96.19 131 LEU A CA 1
ATOM 1083 C C . LEU A 1 131 ? -13.356 -5.586 14.227 1.00 96.19 131 LEU A C 1
ATOM 1085 O O . LEU A 1 131 ? -13.908 -4.530 13.914 1.00 96.19 131 LEU A O 1
ATOM 1089 N N . LEU A 1 132 ? -13.888 -6.484 15.045 1.00 95.94 132 LEU A N 1
ATOM 1090 C CA . LEU A 1 132 ? -15.067 -6.268 15.873 1.00 95.94 132 LEU A CA 1
ATOM 1091 C C . LEU A 1 132 ? -14.662 -5.634 17.211 1.00 95.94 132 LEU A C 1
ATOM 1093 O O . LEU A 1 132 ? -13.501 -5.666 17.605 1.00 95.94 132 LEU A O 1
ATOM 1097 N N . ASN A 1 133 ? -15.623 -5.037 17.917 1.00 94.81 133 ASN A N 1
ATOM 1098 C CA . ASN A 1 133 ? -15.434 -4.520 19.280 1.00 94.81 133 ASN A CA 1
ATOM 1099 C C . ASN A 1 133 ? -14.183 -3.625 19.481 1.00 94.81 133 ASN A C 1
ATOM 1101 O O . ASN A 1 133 ? -13.419 -3.833 20.430 1.00 94.81 133 ASN A O 1
ATOM 1105 N N . PRO A 1 134 ? -13.954 -2.599 18.635 1.00 93.94 134 PRO A N 1
ATOM 1106 C CA . PRO A 1 134 ? -12.710 -1.821 18.631 1.00 93.94 134 PRO A CA 1
ATOM 1107 C C . PRO A 1 134 ? -12.370 -1.159 19.972 1.00 93.94 134 PRO A C 1
ATOM 1109 O O . PRO A 1 134 ? -11.198 -0.978 20.295 1.00 93.94 134 PRO A O 1
ATOM 1112 N N . GLN A 1 135 ? -13.379 -0.840 20.783 1.00 94.50 135 GLN A N 1
ATOM 1113 C CA . GLN A 1 135 ? -13.221 -0.272 22.118 1.00 94.50 135 GLN A CA 1
ATOM 1114 C C . GLN A 1 135 ? -12.408 -1.161 23.073 1.00 94.50 135 GLN A C 1
ATOM 1116 O O . GLN A 1 135 ? -11.708 -0.636 23.933 1.00 94.50 135 GLN A O 1
ATOM 1121 N N . ILE A 1 136 ? -12.463 -2.489 22.915 1.00 96.06 136 ILE A N 1
ATOM 1122 C CA . ILE A 1 136 ? -11.716 -3.441 23.756 1.00 96.06 136 ILE A CA 1
ATOM 1123 C C . ILE A 1 136 ? -10.217 -3.377 23.430 1.00 96.06 136 ILE A C 1
ATOM 1125 O O . ILE A 1 136 ? -9.370 -3.489 24.314 1.00 96.06 136 ILE A O 1
ATOM 1129 N N . HIS A 1 137 ? -9.897 -3.124 22.161 1.00 96.44 137 HIS A N 1
ATOM 1130 C CA . HIS A 1 137 ? -8.540 -3.169 21.613 1.00 96.44 137 HIS A CA 1
ATOM 1131 C C . HIS A 1 137 ? -7.850 -1.800 21.569 1.00 96.44 137 HIS A C 1
ATOM 1133 O O . HIS A 1 137 ? -6.668 -1.716 21.236 1.00 96.44 137 HIS A O 1
ATOM 1139 N N . ALA A 1 138 ? -8.553 -0.719 21.926 1.00 95.44 138 ALA A N 1
ATOM 1140 C CA . ALA A 1 138 ? -8.049 0.655 21.850 1.00 95.44 138 ALA A CA 1
ATOM 1141 C C . ALA A 1 138 ? -6.698 0.835 22.564 1.00 95.44 138 ALA A C 1
ATOM 1143 O O . ALA A 1 138 ? -5.762 1.398 21.993 1.00 95.44 138 ALA A O 1
ATOM 1144 N N . LYS A 1 139 ? -6.564 0.256 23.765 1.00 97.00 139 LYS A N 1
ATOM 1145 C CA . LYS A 1 139 ? -5.338 0.325 24.571 1.00 97.00 139 LYS A CA 1
ATOM 1146 C C . LYS A 1 139 ? -4.114 -0.224 23.831 1.00 97.00 139 LYS A C 1
ATOM 1148 O O . LYS A 1 139 ? -3.049 0.384 23.881 1.00 97.00 139 LYS A O 1
ATOM 1153 N N . PHE A 1 140 ? -4.259 -1.335 23.107 1.00 97.19 140 PHE A N 1
ATOM 1154 C CA . PHE A 1 140 ? -3.158 -1.903 22.327 1.00 97.19 140 PHE A CA 1
ATOM 1155 C C . PHE A 1 140 ? -2.668 -0.923 21.251 1.00 97.19 140 PHE A C 1
ATOM 1157 O O . PHE A 1 140 ? -1.463 -0.726 21.089 1.00 97.19 140 PHE A O 1
ATOM 1164 N N . PHE A 1 141 ? -3.586 -0.282 20.522 1.00 96.94 141 PHE A N 1
ATOM 1165 C CA . PHE A 1 141 ? -3.222 0.674 19.475 1.00 96.94 141 PHE A CA 1
ATOM 1166 C C . PHE A 1 141 ? -2.589 1.948 20.047 1.00 96.94 141 PHE A C 1
ATOM 1168 O O . PHE A 1 141 ? -1.618 2.450 19.476 1.00 96.94 141 PHE A O 1
ATOM 1175 N N . GLU A 1 142 ? -3.078 2.436 21.188 1.00 97.00 142 GLU A N 1
ATOM 1176 C CA . GLU A 1 142 ? -2.486 3.564 21.920 1.00 97.00 142 GLU A CA 1
ATOM 1177 C C . GLU A 1 142 ? -1.046 3.262 22.355 1.00 97.00 142 GLU A C 1
ATOM 1179 O O . GLU A 1 142 ? -0.134 4.038 22.061 1.00 97.00 142 GLU A O 1
ATOM 1184 N N . GLU A 1 143 ? -0.809 2.103 22.973 1.00 97.50 143 GLU A N 1
ATOM 1185 C CA . GLU A 1 143 ? 0.528 1.654 23.380 1.00 97.50 143 GLU A CA 1
ATOM 1186 C C . GLU A 1 143 ? 1.447 1.438 22.167 1.00 97.50 143 GLU A C 1
ATOM 1188 O O . GLU A 1 143 ? 2.607 1.860 22.166 1.00 97.50 143 GLU A O 1
ATOM 1193 N N . SER A 1 144 ? 0.924 0.844 21.090 1.00 96.75 144 SER A N 1
ATOM 1194 C CA . SER A 1 144 ? 1.649 0.660 19.829 1.00 96.75 144 SER A CA 1
ATOM 1195 C C . SER A 1 144 ? 2.100 1.998 19.235 1.00 96.75 144 SER A C 1
ATOM 1197 O O . SER A 1 144 ? 3.246 2.131 18.793 1.00 96.75 144 SER A O 1
ATOM 1199 N N . ASN A 1 145 ? 1.232 3.012 19.268 1.00 97.75 145 ASN A N 1
ATOM 1200 C CA . ASN A 1 145 ? 1.544 4.361 18.804 1.00 97.75 145 ASN A CA 1
ATOM 1201 C C . ASN A 1 145 ? 2.542 5.071 19.732 1.00 97.75 145 ASN A C 1
ATOM 1203 O O . ASN A 1 145 ? 3.477 5.698 19.235 1.00 97.75 145 ASN A O 1
ATOM 1207 N N . ALA A 1 146 ? 2.441 4.899 21.053 1.00 97.69 146 ALA A N 1
ATOM 1208 C CA . ALA A 1 146 ? 3.418 5.437 22.005 1.00 97.69 146 ALA A CA 1
ATOM 1209 C C . ALA A 1 146 ? 4.838 4.892 21.755 1.00 97.69 146 ALA A C 1
ATOM 1211 O O . ALA A 1 146 ? 5.816 5.641 21.781 1.00 97.69 146 ALA A O 1
ATOM 1212 N N . LEU A 1 147 ? 4.970 3.604 21.409 1.00 96.62 147 LEU A N 1
ATOM 1213 C CA . LEU A 1 147 ? 6.257 3.022 21.008 1.00 96.62 147 LEU A CA 1
ATOM 1214 C C . LEU A 1 147 ? 6.826 3.656 19.732 1.00 96.62 147 LEU A C 1
ATOM 1216 O O . LEU A 1 147 ? 8.046 3.700 19.559 1.00 96.62 147 LEU A O 1
ATOM 1220 N N . VAL A 1 148 ? 5.969 4.101 18.811 1.00 96.94 148 VAL A N 1
ATOM 1221 C CA . VAL A 1 148 ? 6.395 4.811 17.598 1.00 96.94 148 VAL A CA 1
ATOM 1222 C C . VAL A 1 148 ? 6.861 6.221 17.943 1.00 96.94 148 VAL A C 1
ATOM 1224 O O . VAL A 1 148 ? 7.924 6.614 17.467 1.00 96.94 148 VAL A O 1
ATOM 1227 N N . THR A 1 149 ? 6.151 6.930 18.823 1.00 97.62 149 THR A N 1
ATOM 1228 C CA . THR A 1 149 ? 6.578 8.239 19.341 1.00 97.62 149 THR A CA 1
ATOM 1229 C C . THR A 1 149 ? 7.974 8.166 19.952 1.00 97.62 149 THR A C 1
ATOM 1231 O O . THR A 1 149 ? 8.863 8.886 19.510 1.00 97.62 149 THR A O 1
ATOM 1234 N N . ASN A 1 150 ? 8.218 7.213 20.858 1.00 97.56 150 ASN A N 1
ATOM 1235 C CA . ASN A 1 150 ? 9.533 7.040 21.487 1.00 97.56 150 ASN A CA 1
ATOM 1236 C C . ASN A 1 150 ? 10.645 6.784 20.452 1.00 97.56 150 ASN A C 1
ATOM 1238 O O . ASN A 1 150 ? 11.762 7.280 20.578 1.00 97.56 150 ASN A O 1
ATOM 1242 N N . LYS A 1 151 ? 10.353 6.011 19.395 1.00 96.12 151 LYS A N 1
ATOM 1243 C CA . LYS A 1 151 ? 11.314 5.766 18.305 1.00 96.12 151 LYS A CA 1
ATOM 1244 C C . LYS A 1 151 ? 11.598 7.027 17.498 1.00 96.12 151 LYS A C 1
ATOM 1246 O O . LYS A 1 151 ? 12.747 7.231 17.116 1.00 96.12 151 LYS A O 1
ATOM 1251 N N . ILE A 1 152 ? 10.573 7.833 17.230 1.00 97.19 152 ILE A N 1
ATOM 1252 C CA . ILE A 1 152 ? 10.719 9.116 16.541 1.00 97.19 152 ILE A CA 1
ATOM 1253 C C . ILE A 1 152 ? 11.560 10.062 17.388 1.00 97.19 152 ILE A C 1
ATOM 1255 O O . ILE A 1 152 ? 12.514 10.608 16.865 1.00 97.19 152 ILE A O 1
ATOM 1259 N N . GLU A 1 153 ? 11.299 10.198 18.687 1.00 97.06 153 GLU A N 1
ATOM 1260 C CA . GLU A 1 153 ? 12.080 11.075 19.571 1.00 97.06 153 GLU A CA 1
ATOM 1261 C C . GLU A 1 153 ? 13.573 10.721 19.575 1.00 97.06 153 GLU A C 1
ATOM 1263 O O . GLU A 1 153 ? 14.426 11.592 19.391 1.00 97.06 153 GLU A O 1
ATOM 1268 N N . VAL A 1 154 ? 13.894 9.430 19.707 1.00 96.75 154 VAL A N 1
ATOM 1269 C CA . VAL A 1 154 ? 15.278 8.941 19.642 1.00 96.75 154 VAL A CA 1
ATOM 1270 C C . VAL A 1 154 ? 15.894 9.210 18.264 1.00 96.75 154 VAL A C 1
ATOM 1272 O O . VAL A 1 154 ? 17.034 9.672 18.176 1.00 96.75 154 VAL A O 1
ATOM 1275 N N . ALA A 1 155 ? 15.156 8.951 17.181 1.00 95.81 155 ALA A N 1
ATOM 1276 C CA . ALA A 1 155 ? 15.625 9.212 15.822 1.00 95.81 155 ALA A CA 1
ATOM 1277 C C . ALA A 1 155 ? 15.865 10.707 15.577 1.00 95.81 155 ALA A C 1
ATOM 1279 O O . ALA A 1 155 ? 16.908 11.072 15.040 1.00 95.81 155 ALA A O 1
ATOM 1280 N N . SER A 1 156 ? 14.956 11.569 16.029 1.00 96.88 156 SER A N 1
ATOM 1281 C CA . SER A 1 156 ? 15.043 13.024 15.931 1.00 96.88 156 SER A CA 1
ATOM 1282 C C . SER A 1 156 ? 16.297 13.570 16.607 1.00 96.88 156 SER A C 1
ATOM 1284 O O . SER A 1 156 ? 17.002 14.392 16.026 1.00 96.88 156 SER A O 1
ATOM 1286 N N . GLN A 1 157 ? 16.635 13.071 17.800 1.00 97.00 157 GLN A N 1
ATOM 1287 C CA . GLN A 1 157 ? 17.847 13.482 18.518 1.00 97.00 157 GLN A CA 1
ATOM 1288 C C . GLN A 1 157 ? 19.128 13.028 17.808 1.00 97.00 157 GLN A C 1
ATOM 1290 O O . GLN A 1 157 ? 20.056 13.819 17.639 1.00 97.00 157 GLN A O 1
ATOM 1295 N N . ILE A 1 158 ? 19.180 11.764 17.373 1.00 96.44 158 ILE A N 1
ATOM 1296 C CA . ILE A 1 158 ? 20.371 11.187 16.731 1.00 96.44 158 ILE A CA 1
ATOM 1297 C C . ILE A 1 158 ? 20.612 11.811 15.352 1.00 96.44 158 ILE A C 1
ATOM 1299 O O . ILE A 1 158 ? 21.743 12.165 15.023 1.00 96.44 158 ILE A O 1
ATOM 1303 N N . LEU A 1 159 ? 19.555 11.952 14.550 1.00 96.75 159 LEU A N 1
ATOM 1304 C CA . LEU A 1 159 ? 19.622 12.462 13.179 1.00 96.75 159 LEU A CA 1
ATOM 1305 C C . LEU A 1 159 ? 19.563 13.990 13.103 1.00 96.75 159 LEU A C 1
ATOM 1307 O O . LEU A 1 159 ? 19.810 14.546 12.037 1.00 96.75 159 LEU A O 1
ATOM 1311 N N . ARG A 1 160 ? 19.258 14.665 14.221 1.00 97.19 160 ARG A N 1
ATOM 1312 C CA . ARG A 1 160 ? 19.033 16.119 14.302 1.00 97.19 160 ARG A CA 1
ATOM 1313 C C . ARG A 1 160 ? 17.928 16.598 13.355 1.00 97.19 160 ARG A C 1
ATOM 1315 O O . ARG A 1 160 ? 18.041 17.661 12.752 1.00 97.19 160 ARG A O 1
ATOM 1322 N N . ILE A 1 161 ? 16.867 15.803 13.249 1.00 97.31 161 ILE A N 1
ATOM 1323 C CA . ILE A 1 161 ? 15.656 16.127 12.490 1.00 97.31 161 ILE A CA 1
ATOM 1324 C C . ILE A 1 161 ? 14.565 16.497 13.504 1.00 97.31 161 ILE A C 1
ATOM 1326 O O . ILE A 1 161 ? 14.344 15.719 14.433 1.00 97.31 161 ILE A O 1
ATOM 1330 N N . PRO A 1 162 ? 13.882 17.646 13.376 1.00 96.44 162 PRO A N 1
ATOM 1331 C CA . PRO A 1 162 ? 12.769 18.006 14.253 1.00 96.44 162 PRO A CA 1
ATOM 1332 C C . PRO A 1 162 ? 11.667 16.933 14.264 1.00 96.44 162 PRO A C 1
ATOM 1334 O O . PRO A 1 162 ? 11.280 16.403 13.222 1.00 96.44 162 PRO A O 1
ATOM 1337 N N . ALA A 1 163 ? 11.123 16.610 15.443 1.00 94.88 163 ALA A N 1
ATOM 1338 C CA . ALA A 1 163 ? 10.080 15.585 15.585 1.00 94.88 163 ALA A CA 1
ATOM 1339 C C . ALA A 1 163 ? 8.786 15.940 14.822 1.00 94.88 163 ALA A C 1
ATOM 1341 O O . ALA A 1 163 ? 8.010 15.064 14.429 1.00 94.88 163 ALA A O 1
ATOM 1342 N N . GLU A 1 164 ? 8.572 17.229 14.576 1.00 94.81 164 GLU A N 1
ATOM 1343 C CA . GLU A 1 164 ? 7.457 17.784 13.822 1.00 94.81 164 GLU A CA 1
ATOM 1344 C C . GLU A 1 164 ? 7.462 17.335 12.357 1.00 94.81 164 GLU A C 1
ATOM 1346 O O . GLU A 1 164 ? 6.384 17.145 11.792 1.00 94.81 164 GLU A O 1
ATOM 1351 N N . GLU A 1 165 ? 8.636 17.092 11.759 1.00 96.31 165 GLU A N 1
ATOM 1352 C CA . GLU A 1 165 ? 8.749 16.620 10.369 1.00 96.31 165 GLU A CA 1
ATOM 1353 C C . GLU A 1 165 ? 8.186 15.203 10.193 1.00 96.31 165 GLU A C 1
ATOM 1355 O O . GLU A 1 165 ? 7.616 14.866 9.156 1.00 96.31 165 GLU A O 1
ATOM 1360 N N . TYR A 1 166 ? 8.245 14.384 11.245 1.00 97.12 166 TYR A N 1
ATOM 1361 C CA . TYR A 1 166 ? 7.618 13.061 11.279 1.00 97.12 166 TYR A CA 1
ATOM 1362 C C . TYR A 1 166 ? 6.103 13.129 11.509 1.00 97.12 166 TYR A C 1
ATOM 1364 O O . TYR A 1 166 ? 5.412 12.119 11.364 1.00 97.12 166 TYR A O 1
ATOM 1372 N N . SER A 1 167 ? 5.581 14.295 11.901 1.00 96.69 167 SER A N 1
ATOM 1373 C CA . SER A 1 167 ? 4.198 14.481 12.349 1.00 96.69 167 SER A CA 1
ATOM 1374 C C . SER A 1 167 ? 3.518 15.704 11.716 1.00 96.69 167 SER A C 1
ATOM 1376 O O . SER A 1 167 ? 3.031 16.572 12.454 1.00 96.69 167 SER A O 1
ATOM 1378 N N . PRO A 1 168 ? 3.437 15.779 10.373 1.00 96.06 168 PRO A N 1
ATOM 1379 C CA . PRO A 1 168 ? 2.791 16.876 9.662 1.00 96.06 168 PRO A CA 1
ATOM 1380 C C . PRO A 1 168 ? 1.299 17.000 9.997 1.00 96.06 168 PRO A C 1
ATOM 1382 O O . PRO A 1 168 ? 0.631 16.041 10.401 1.00 96.06 168 PRO A O 1
ATOM 1385 N N . LEU A 1 169 ? 0.764 18.205 9.804 1.00 94.94 169 LEU A N 1
ATOM 1386 C CA . LEU A 1 169 ? -0.659 18.506 9.941 1.00 94.94 169 LEU A CA 1
ATOM 1387 C C . LEU A 1 169 ? -1.352 18.379 8.581 1.00 94.94 169 LEU A C 1
ATOM 1389 O O . LEU A 1 169 ? -0.836 18.815 7.555 1.00 94.94 169 LEU A O 1
ATOM 1393 N N . THR A 1 170 ? -2.548 17.802 8.576 1.00 92.94 170 THR A N 1
ATOM 1394 C CA . THR A 1 170 ? -3.466 17.877 7.429 1.00 92.94 170 THR A CA 1
ATOM 1395 C C . THR A 1 170 ? -4.015 19.297 7.267 1.00 92.94 170 THR A C 1
ATOM 1397 O O . THR A 1 170 ? -3.944 20.101 8.198 1.00 92.94 170 THR A O 1
ATOM 1400 N N . MET A 1 171 ? -4.677 19.590 6.142 1.00 89.44 171 MET A N 1
ATOM 1401 C CA . MET A 1 171 ? -5.391 20.867 5.947 1.00 89.44 171 MET A CA 1
ATOM 1402 C C . MET A 1 171 ? -6.414 21.182 7.046 1.00 89.44 171 MET A C 1
ATOM 1404 O O . MET A 1 171 ? -6.716 22.342 7.300 1.00 89.44 171 MET A O 1
ATOM 1408 N N . LYS A 1 172 ? -6.958 20.149 7.701 1.00 90.12 172 LYS A N 1
ATOM 1409 C CA . LYS A 1 172 ? -7.926 20.283 8.798 1.00 90.12 172 LYS A CA 1
ATOM 1410 C C . LYS A 1 172 ? -7.257 20.437 10.171 1.00 90.12 172 LYS A C 1
ATOM 1412 O O . LYS A 1 172 ? -7.930 20.318 11.187 1.00 90.12 172 LYS A O 1
ATOM 1417 N N . GLY A 1 173 ? -5.935 20.619 10.222 1.00 91.62 173 GLY A N 1
ATOM 1418 C CA . GLY A 1 173 ? -5.175 20.745 11.469 1.00 91.62 173 GLY A CA 1
ATOM 1419 C C . GLY A 1 173 ? -5.008 19.435 12.248 1.00 91.62 173 GLY A C 1
ATOM 1420 O O . GLY A 1 173 ? -4.553 19.454 13.386 1.00 91.62 173 GLY A O 1
ATOM 1421 N N . ILE A 1 174 ? -5.356 18.285 11.660 1.00 92.44 174 ILE A N 1
ATOM 1422 C CA . ILE A 1 174 ? -5.178 16.975 12.304 1.00 92.44 174 ILE A CA 1
ATOM 1423 C C . ILE A 1 174 ? -3.739 16.513 12.094 1.00 92.44 174 ILE A C 1
ATOM 1425 O O . ILE A 1 174 ? -3.294 16.420 10.948 1.00 92.44 174 ILE A O 1
ATOM 1429 N N . ARG A 1 175 ? -3.033 16.190 13.181 1.00 94.38 175 ARG A N 1
ATOM 1430 C CA . ARG A 1 175 ? -1.668 15.647 13.149 1.00 94.38 175 ARG A CA 1
ATOM 1431 C C . ARG A 1 175 ? -1.664 14.207 12.641 1.00 94.38 175 ARG A C 1
ATOM 1433 O O . ARG A 1 175 ? -2.452 13.387 13.105 1.00 94.38 175 ARG A O 1
ATOM 1440 N N . LYS A 1 176 ? -0.771 13.897 11.698 1.00 95.12 176 LYS A N 1
ATOM 1441 C CA . LYS A 1 176 ? -0.590 12.551 11.135 1.00 95.12 176 LYS A CA 1
ATOM 1442 C C . LYS A 1 176 ? 0.860 12.102 11.270 1.00 95.12 176 LYS A C 1
ATOM 1444 O O . LYS A 1 176 ? 1.662 12.244 10.350 1.00 95.12 176 LYS A O 1
ATOM 1449 N N . THR A 1 177 ? 1.183 11.546 12.432 1.00 96.62 177 THR A N 1
ATOM 1450 C CA . THR A 1 177 ? 2.500 10.968 12.716 1.00 96.62 177 THR A CA 1
ATOM 1451 C C . THR A 1 177 ? 2.756 9.729 11.863 1.00 96.62 177 THR A C 1
ATOM 1453 O O . THR A 1 177 ? 1.909 8.838 11.766 1.00 96.62 177 THR A O 1
ATOM 1456 N N . ILE A 1 178 ? 3.922 9.681 11.218 1.00 94.38 178 ILE A N 1
ATOM 1457 C CA . ILE A 1 178 ? 4.302 8.566 10.356 1.00 94.38 178 ILE A CA 1
ATOM 1458 C C . ILE A 1 178 ? 4.346 7.260 11.147 1.00 94.38 178 ILE A C 1
ATOM 1460 O O . ILE A 1 178 ? 4.936 7.158 12.223 1.00 94.38 178 ILE A O 1
ATOM 1464 N N . GLY A 1 179 ? 3.709 6.235 10.585 1.00 93.12 179 GLY A N 1
ATOM 1465 C CA . GLY A 1 179 ? 3.648 4.926 11.205 1.00 93.12 179 GLY A CA 1
ATOM 1466 C C . GLY A 1 179 ? 2.767 4.886 12.449 1.00 93.12 179 GLY A C 1
ATOM 1467 O O . GLY A 1 179 ? 3.037 4.055 13.300 1.00 93.12 179 GLY A O 1
ATOM 1468 N N . PHE A 1 180 ? 1.751 5.729 12.608 1.00 96.00 180 PHE A N 1
ATOM 1469 C CA . PHE A 1 180 ? 0.684 5.467 13.582 1.00 96.00 180 PHE A CA 1
ATOM 1470 C C . PHE A 1 180 ? -0.365 4.511 13.009 1.00 96.00 180 PHE A C 1
ATOM 1472 O O . PHE A 1 180 ? -0.617 4.505 11.806 1.00 96.00 180 PHE A O 1
ATOM 1479 N N . TRP A 1 181 ? -0.981 3.717 13.883 1.00 95.94 181 TRP A N 1
ATOM 1480 C CA . TRP A 1 181 ? -2.296 3.145 13.624 1.00 95.94 181 TRP A CA 1
ATOM 1481 C C . TRP A 1 181 ? -3.333 4.259 13.738 1.00 95.94 181 TRP A C 1
ATOM 1483 O O . TRP A 1 181 ? -3.369 4.968 14.746 1.00 95.94 181 TRP A O 1
ATOM 1493 N N . ASP A 1 182 ? -4.135 4.422 12.693 1.00 93.44 182 ASP A N 1
ATOM 1494 C CA . ASP A 1 182 ? -5.136 5.477 12.563 1.00 93.44 182 ASP A CA 1
ATOM 1495 C C . ASP A 1 182 ? -6.527 4.845 12.491 1.00 93.44 182 ASP A C 1
ATOM 1497 O O . ASP A 1 182 ? -6.707 3.801 11.861 1.00 93.44 182 ASP A O 1
ATOM 1501 N N . ASN A 1 183 ? -7.508 5.463 13.145 1.00 92.31 183 ASN A N 1
ATOM 1502 C CA . ASN A 1 183 ? -8.880 4.975 13.101 1.00 92.31 183 ASN A CA 1
ATOM 1503 C C . ASN A 1 183 ? -9.572 5.515 11.843 1.00 92.31 183 ASN A C 1
ATOM 1505 O O . ASN A 1 183 ? -9.844 6.711 11.740 1.00 92.31 183 ASN A O 1
ATOM 1509 N N . GLU A 1 184 ? -9.866 4.625 10.895 1.00 89.19 184 GLU A N 1
ATOM 1510 C CA . GLU A 1 184 ? -10.539 4.963 9.634 1.00 89.19 184 GLU A CA 1
ATOM 1511 C C . GLU A 1 184 ? -12.076 4.939 9.719 1.00 89.19 184 GLU A C 1
ATOM 1513 O O . GLU A 1 184 ? -12.746 5.178 8.716 1.00 89.19 184 GLU A O 1
ATOM 1518 N N . GLY A 1 185 ? -12.640 4.693 10.904 1.00 90.75 185 GLY A N 1
ATOM 1519 C CA . GLY A 1 185 ? -14.080 4.660 11.144 1.00 90.75 185 GLY A CA 1
ATOM 1520 C C . GLY A 1 185 ? -14.650 3.247 11.260 1.00 90.75 185 GLY A C 1
ATOM 1521 O O . GLY A 1 185 ? -13.925 2.253 11.310 1.00 90.75 185 GLY A O 1
ATOM 1522 N N . VAL A 1 186 ? -15.978 3.179 11.336 1.00 92.38 186 VAL A N 1
ATOM 1523 C CA . VAL A 1 186 ? -16.751 1.944 11.515 1.00 92.38 186 VAL A CA 1
ATOM 1524 C C . VAL A 1 186 ? -17.619 1.726 10.280 1.00 92.38 186 VAL A C 1
ATOM 1526 O O . VAL A 1 186 ? -18.143 2.685 9.716 1.00 92.38 186 VAL A O 1
ATOM 1529 N N . TYR A 1 187 ? -17.740 0.470 9.858 1.00 93.94 187 TYR A N 1
ATOM 1530 C CA . TYR A 1 187 ? -18.628 0.067 8.771 1.00 93.94 187 TYR A CA 1
ATOM 1531 C C . TYR A 1 187 ? -19.968 -0.390 9.336 1.00 93.94 187 TYR A C 1
ATOM 1533 O O . TYR A 1 187 ? -19.985 -1.132 10.317 1.00 93.94 187 TYR A O 1
ATOM 1541 N N . ASP A 1 188 ? -21.065 -0.013 8.681 1.00 94.38 188 ASP A N 1
ATOM 1542 C CA . ASP A 1 188 ? -22.387 -0.559 9.004 1.00 94.38 188 ASP A CA 1
ATOM 1543 C C . ASP A 1 188 ? -22.474 -2.015 8.544 1.00 94.38 188 ASP A C 1
ATOM 1545 O O . ASP A 1 188 ? -23.017 -2.878 9.233 1.00 94.38 188 ASP A O 1
ATOM 1549 N N . GLN A 1 189 ? -21.893 -2.297 7.373 1.00 95.12 189 GLN A N 1
ATOM 1550 C CA . GLN A 1 189 ? -21.777 -3.641 6.820 1.00 95.12 189 GLN A CA 1
ATOM 1551 C C . GLN A 1 189 ? -20.409 -3.834 6.167 1.00 95.12 189 GLN A C 1
ATOM 1553 O O . GLN A 1 189 ? -19.906 -2.962 5.454 1.00 95.12 1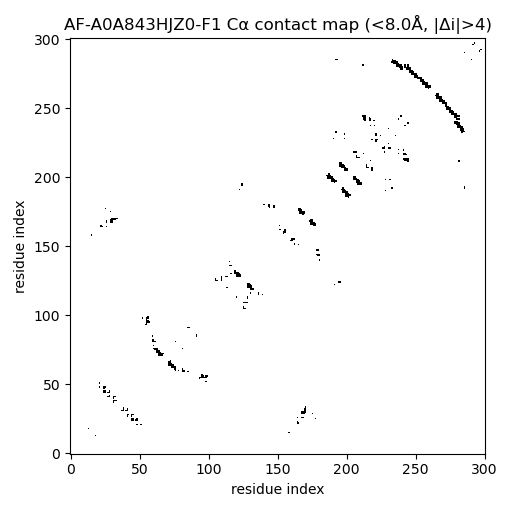89 GLN A O 1
ATOM 1558 N N . PHE A 1 190 ? -19.824 -5.007 6.386 1.00 95.12 190 PHE A N 1
ATOM 1559 C CA . PHE A 1 190 ? -18.563 -5.433 5.792 1.00 95.12 190 PHE A CA 1
ATOM 1560 C C . PHE A 1 190 ? -18.680 -6.901 5.380 1.00 95.12 190 PHE A C 1
ATOM 1562 O O . PHE A 1 190 ? -19.047 -7.746 6.195 1.00 95.12 190 PHE A O 1
ATOM 1569 N N . LYS A 1 191 ? -18.345 -7.214 4.127 1.00 94.06 191 LYS A N 1
ATOM 1570 C CA . LYS A 1 191 ? -18.285 -8.586 3.612 1.00 94.06 191 LYS A CA 1
ATOM 1571 C C . LYS A 1 191 ? -17.009 -8.761 2.810 1.00 94.06 191 LYS A C 1
ATOM 1573 O O . LYS A 1 191 ? -16.716 -7.955 1.931 1.00 94.06 191 LYS A O 1
ATOM 1578 N N . THR A 1 192 ? -16.266 -9.821 3.099 1.00 92.19 192 THR A N 1
ATOM 1579 C CA . THR A 1 192 ? -15.045 -10.193 2.382 1.00 92.19 192 THR A CA 1
ATOM 1580 C C . THR A 1 192 ? -15.195 -11.589 1.786 1.00 92.19 192 THR A C 1
ATOM 1582 O O . THR A 1 192 ? -15.782 -12.466 2.412 1.00 92.19 192 THR A O 1
ATOM 1585 N N . LEU A 1 193 ? -14.678 -11.771 0.573 1.00 89.44 193 LEU A N 1
ATOM 1586 C CA . LEU A 1 193 ? -14.540 -13.054 -0.127 1.00 89.44 193 LEU A CA 1
ATOM 1587 C C . LEU A 1 193 ? -13.054 -13.433 -0.275 1.00 89.44 193 LEU A C 1
ATOM 1589 O O . LEU A 1 193 ? -12.673 -14.185 -1.168 1.00 89.44 193 LEU A O 1
ATOM 1593 N N . GLY A 1 194 ? -12.190 -12.841 0.556 1.00 85.88 194 GLY A N 1
ATOM 1594 C CA . GLY A 1 194 ? -10.753 -13.087 0.567 1.00 85.88 194 GLY A CA 1
ATOM 1595 C C . GLY A 1 194 ? -9.915 -11.857 0.219 1.00 85.88 194 GLY A C 1
ATOM 1596 O O . GLY A 1 194 ? -10.356 -10.705 0.283 1.00 85.88 194 GLY A O 1
ATOM 1597 N N . ALA A 1 195 ? -8.650 -12.103 -0.118 1.00 85.69 195 ALA A N 1
ATOM 1598 C CA . ALA A 1 195 ? -7.660 -11.052 -0.317 1.00 85.69 195 ALA A CA 1
ATOM 1599 C C . ALA A 1 195 ? -8.070 -10.076 -1.434 1.00 85.69 195 ALA A C 1
ATOM 1601 O O . ALA A 1 195 ? -8.259 -10.468 -2.585 1.00 85.69 195 ALA A O 1
ATOM 1602 N N . LYS A 1 196 ? -8.164 -8.782 -1.094 1.00 87.19 196 LYS A N 1
ATOM 1603 C CA . LYS A 1 196 ? -8.530 -7.683 -2.013 1.00 87.19 196 LYS A CA 1
ATOM 1604 C C . LYS A 1 196 ? -9.888 -7.876 -2.706 1.00 87.19 196 LYS A C 1
ATOM 1606 O O . LYS A 1 196 ? -10.081 -7.408 -3.833 1.00 87.19 196 LYS A O 1
ATOM 1611 N N . ARG A 1 197 ? -10.816 -8.556 -2.025 1.00 90.38 197 ARG A N 1
ATOM 1612 C CA . ARG A 1 197 ? -12.185 -8.829 -2.476 1.00 90.38 197 ARG A CA 1
ATOM 1613 C C . ARG A 1 197 ? -13.156 -8.569 -1.331 1.00 90.38 197 ARG A C 1
ATOM 1615 O O . ARG A 1 197 ? -13.483 -9.475 -0.573 1.00 90.38 197 ARG A O 1
ATOM 1622 N N . TYR A 1 198 ? -13.593 -7.328 -1.170 1.00 92.81 198 TYR A N 1
ATOM 1623 C CA . TYR A 1 198 ? -14.525 -6.962 -0.107 1.00 92.81 198 TYR A CA 1
ATOM 1624 C C . TYR A 1 198 ? -15.445 -5.809 -0.507 1.00 92.81 198 TYR A C 1
ATOM 1626 O O . TYR A 1 198 ? -15.074 -4.935 -1.291 1.00 92.81 198 TYR A O 1
ATOM 1634 N N . LEU A 1 199 ? -16.641 -5.816 0.072 1.00 95.31 199 LEU A N 1
ATOM 1635 C CA . LEU A 1 199 ? -17.680 -4.808 -0.074 1.00 95.31 199 LEU A CA 1
ATOM 1636 C C . LEU A 1 199 ? -17.972 -4.205 1.300 1.00 95.31 199 LEU A C 1
ATOM 1638 O O . LEU A 1 199 ? -18.111 -4.931 2.289 1.00 95.31 199 LEU A O 1
ATOM 1642 N N . VAL A 1 200 ? -18.056 -2.879 1.358 1.00 95.25 200 VAL A N 1
ATOM 1643 C CA . VAL A 1 200 ? -18.389 -2.144 2.580 1.00 95.25 200 VAL A CA 1
ATOM 1644 C C . VAL A 1 200 ? -19.544 -1.186 2.335 1.00 95.25 200 VAL A C 1
ATOM 1646 O O . VAL A 1 200 ? -19.684 -0.671 1.227 1.00 95.25 200 VAL A O 1
ATOM 1649 N N . CYS A 1 201 ? -20.332 -0.930 3.374 1.00 95.19 201 CYS A N 1
ATOM 1650 C CA . CYS A 1 201 ? -21.357 0.108 3.396 1.00 95.19 201 CYS A CA 1
ATOM 1651 C C . CYS A 1 201 ? -21.171 0.983 4.639 1.00 95.19 201 CYS A C 1
ATOM 1653 O O . CYS A 1 201 ? -20.958 0.467 5.741 1.00 95.19 201 CYS A O 1
ATOM 1655 N N . VAL A 1 202 ? -21.204 2.301 4.436 1.00 94.62 202 VAL A N 1
ATOM 1656 C CA . VAL A 1 202 ? -21.112 3.318 5.491 1.00 94.62 202 VAL A CA 1
ATOM 1657 C C . VAL A 1 202 ? -22.138 4.403 5.201 1.00 94.62 202 VAL A C 1
ATOM 1659 O O . VAL A 1 202 ? -22.055 5.059 4.169 1.00 94.62 202 VAL A O 1
ATOM 1662 N N . ASN A 1 203 ? -23.092 4.620 6.100 1.00 92.94 203 ASN A N 1
ATOM 1663 C CA . ASN A 1 203 ? -24.183 5.586 5.950 1.00 92.94 203 ASN A CA 1
ATOM 1664 C C . ASN A 1 203 ? -24.971 5.431 4.631 1.00 92.94 203 ASN A C 1
ATOM 1666 O O . ASN A 1 203 ? -25.440 6.417 4.067 1.00 92.94 203 ASN A O 1
ATOM 1670 N N . GLY A 1 204 ? -25.102 4.200 4.127 1.00 89.88 204 GLY A N 1
ATOM 1671 C CA . GLY A 1 204 ? -25.754 3.904 2.845 1.00 89.88 204 GLY A CA 1
ATOM 1672 C C . GLY A 1 204 ? -24.851 4.029 1.610 1.00 89.88 204 GLY A C 1
ATOM 1673 O O . GLY A 1 204 ? -25.274 3.636 0.523 1.00 89.88 204 GLY A O 1
ATOM 1674 N N . ASP A 1 205 ? -23.611 4.506 1.761 1.00 92.44 205 ASP A N 1
ATOM 1675 C CA . ASP A 1 205 ? -22.635 4.583 0.675 1.00 92.44 205 ASP A CA 1
ATOM 1676 C C . ASP A 1 205 ? -21.836 3.280 0.564 1.00 92.44 205 ASP A C 1
ATOM 1678 O O . ASP A 1 205 ? -21.146 2.860 1.500 1.00 92.44 205 ASP A O 1
ATOM 1682 N N . TYR A 1 206 ? -21.891 2.659 -0.614 1.00 93.94 206 TYR A N 1
ATOM 1683 C CA . TYR A 1 206 ? -21.188 1.415 -0.906 1.00 93.94 206 TYR A CA 1
ATOM 1684 C C . TYR A 1 206 ? -19.796 1.671 -1.484 1.00 93.94 206 TYR A C 1
ATOM 1686 O O . TYR A 1 206 ? -19.606 2.519 -2.358 1.00 93.94 206 TYR A O 1
ATOM 1694 N N . SER A 1 207 ? -18.817 0.879 -1.051 1.00 93.56 207 SER A N 1
ATOM 1695 C CA . SER A 1 207 ? -17.470 0.887 -1.619 1.00 93.56 207 SER A CA 1
ATOM 1696 C C . SER A 1 207 ? -16.965 -0.533 -1.841 1.00 93.56 207 SER A C 1
ATOM 1698 O O . SER A 1 207 ? -16.931 -1.362 -0.930 1.00 93.56 207 SER A O 1
ATOM 1700 N N . LEU A 1 208 ? -16.573 -0.805 -3.085 1.00 94.38 208 LEU A N 1
ATOM 1701 C CA . LEU A 1 208 ? -16.109 -2.106 -3.543 1.00 94.38 208 LEU A CA 1
ATOM 1702 C C . LEU A 1 208 ? -14.588 -2.109 -3.710 1.00 94.38 208 LEU A C 1
ATOM 1704 O O . LEU A 1 208 ? -14.012 -1.291 -4.434 1.00 94.38 208 LEU A O 1
ATOM 1708 N N . THR A 1 209 ? -13.937 -3.109 -3.128 1.00 91.81 209 THR A N 1
ATOM 1709 C CA . THR A 1 209 ? -12.578 -3.504 -3.489 1.00 91.81 209 THR A CA 1
ATOM 1710 C C . THR A 1 209 ? -12.637 -4.856 -4.170 1.00 91.81 209 THR A C 1
ATOM 1712 O O . THR A 1 209 ? -12.843 -5.873 -3.521 1.00 91.81 209 THR A O 1
ATOM 1715 N N . LEU A 1 210 ? -12.434 -4.845 -5.486 1.00 89.31 210 LEU A N 1
ATOM 1716 C CA . LEU A 1 210 ? -12.394 -6.038 -6.317 1.00 89.31 210 LEU A CA 1
ATOM 1717 C C . LEU A 1 210 ? -11.204 -5.945 -7.273 1.00 89.31 210 LEU A C 1
ATOM 1719 O O . LEU A 1 210 ? -11.147 -5.057 -8.125 1.00 89.31 210 LEU A O 1
ATOM 1723 N N . ALA A 1 211 ? -10.211 -6.814 -7.092 1.00 84.25 211 ALA A N 1
ATOM 1724 C CA . ALA A 1 211 ? -9.056 -6.874 -7.980 1.00 84.25 211 ALA A CA 1
ATOM 1725 C C . ALA A 1 211 ? -9.425 -7.525 -9.325 1.00 84.25 211 ALA A C 1
ATOM 1727 O O . ALA A 1 211 ? -10.069 -8.573 -9.360 1.00 84.25 211 ALA A O 1
ATOM 1728 N N . GLY A 1 212 ? -8.973 -6.920 -10.426 1.00 82.75 212 GLY A N 1
ATOM 1729 C CA . GLY A 1 212 ? -9.212 -7.424 -11.783 1.00 82.75 212 GLY A CA 1
ATOM 1730 C C . GLY A 1 212 ? -10.504 -6.931 -12.441 1.00 82.75 212 GLY A C 1
ATOM 1731 O O . GLY A 1 212 ? -10.799 -7.364 -13.547 1.00 82.75 212 GLY A O 1
ATOM 1732 N N . SER A 1 213 ? -11.245 -6.015 -11.809 1.00 88.00 213 SER A N 1
ATOM 1733 C CA . SER A 1 213 ? -12.442 -5.401 -12.390 1.00 88.00 213 SER A CA 1
ATOM 1734 C C . SER A 1 213 ? -12.551 -3.909 -12.042 1.00 88.00 213 SER A C 1
ATOM 1736 O O . SER A 1 213 ? -11.927 -3.422 -11.092 1.00 88.00 213 SER A O 1
ATOM 1738 N N . ASN A 1 214 ? -13.308 -3.151 -12.837 1.00 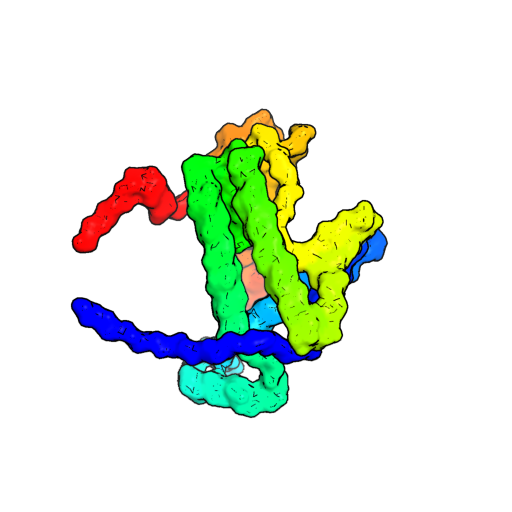92.06 214 ASN A N 1
ATOM 1739 C CA . ASN A 1 214 ? -13.544 -1.733 -12.610 1.00 92.06 214 ASN A CA 1
ATOM 1740 C C . ASN A 1 214 ? -14.517 -1.529 -11.444 1.00 92.06 214 ASN A C 1
ATOM 1742 O O . ASN A 1 214 ? -15.726 -1.671 -11.586 1.00 92.06 214 ASN A O 1
ATOM 1746 N N . LYS A 1 215 ? -13.981 -1.097 -10.300 1.00 92.25 215 LYS A N 1
ATOM 1747 C CA . LYS A 1 215 ? -14.736 -0.916 -9.052 1.00 92.25 215 LYS A CA 1
ATOM 1748 C C . LYS A 1 215 ? -16.017 -0.093 -9.206 1.00 92.25 215 LYS A C 1
ATOM 1750 O O . LYS A 1 215 ? -17.023 -0.444 -8.606 1.00 92.25 215 LYS A O 1
ATOM 1755 N N . LYS A 1 216 ? -15.986 0.995 -9.986 1.00 91.81 216 LYS A N 1
ATOM 1756 C CA . LYS A 1 216 ? -17.140 1.892 -10.145 1.00 91.81 216 LYS A CA 1
ATOM 1757 C C . LYS A 1 216 ? -18.241 1.211 -10.954 1.00 91.81 216 LYS A C 1
ATOM 1759 O O . LYS A 1 216 ? -19.379 1.154 -10.506 1.00 91.81 216 LYS A O 1
ATOM 1764 N N . SER A 1 217 ? -17.870 0.665 -12.107 1.00 92.88 217 SER A N 1
ATOM 1765 C CA . SER A 1 217 ? -18.800 0.011 -13.026 1.00 92.88 217 SER A CA 1
ATOM 1766 C C . SER A 1 217 ? -19.381 -1.275 -12.431 1.00 92.88 217 SER A C 1
ATOM 1768 O O . SER A 1 217 ? -20.571 -1.540 -12.554 1.00 92.88 217 SER A O 1
ATOM 1770 N N . THR A 1 218 ? -18.572 -2.048 -11.705 1.00 93.25 218 THR A N 1
ATOM 1771 C CA . THR A 1 218 ? -19.051 -3.244 -11.004 1.00 93.25 218 THR A CA 1
ATOM 1772 C C . THR A 1 218 ? -19.957 -2.902 -9.828 1.00 93.25 218 THR A C 1
ATOM 1774 O O . THR A 1 218 ? -20.935 -3.605 -9.590 1.00 93.25 218 THR A O 1
ATOM 1777 N N . MET A 1 219 ? -19.670 -1.825 -9.091 1.00 94.94 219 MET A N 1
ATOM 1778 C CA . MET A 1 219 ? -20.561 -1.385 -8.018 1.00 94.94 219 MET A CA 1
ATOM 1779 C C . MET A 1 219 ? -21.917 -0.940 -8.573 1.00 94.94 219 MET A C 1
ATOM 1781 O O . MET A 1 219 ? -22.940 -1.275 -7.991 1.00 94.94 219 MET A O 1
ATOM 1785 N N . GLU A 1 220 ? -21.940 -0.249 -9.715 1.00 94.44 220 GLU A N 1
ATOM 1786 C CA . GLU A 1 220 ? -23.183 0.101 -10.412 1.00 94.44 220 GLU A CA 1
ATOM 1787 C C . GLU A 1 220 ? -23.998 -1.148 -10.777 1.00 94.44 220 GLU A C 1
ATOM 1789 O O . GLU A 1 220 ? -25.190 -1.212 -10.480 1.00 94.44 220 GLU A O 1
ATOM 1794 N N . TYR A 1 221 ? -23.346 -2.181 -11.318 1.00 94.50 221 TYR A N 1
ATOM 1795 C CA . TYR A 1 221 ? -23.984 -3.475 -11.565 1.00 94.50 221 TYR A CA 1
ATOM 1796 C C . TYR A 1 221 ? -24.575 -4.090 -10.288 1.00 94.50 221 TYR A C 1
ATOM 1798 O O . TYR A 1 221 ? -25.745 -4.462 -10.276 1.00 94.50 221 TYR A O 1
ATOM 1806 N N . LEU A 1 222 ? -23.804 -4.145 -9.196 1.00 94.62 222 LEU A N 1
ATOM 1807 C CA . LEU A 1 222 ? -24.268 -4.694 -7.918 1.00 94.62 222 LEU A CA 1
ATOM 1808 C C . LEU A 1 222 ? -25.439 -3.897 -7.329 1.00 94.62 222 LEU A C 1
ATOM 1810 O O . LEU A 1 222 ? -26.371 -4.499 -6.807 1.00 94.62 222 LEU A O 1
ATOM 1814 N N . LEU A 1 223 ? -25.441 -2.567 -7.440 1.00 94.56 223 LEU A N 1
ATOM 1815 C CA . LEU A 1 223 ? -26.570 -1.733 -7.011 1.00 94.56 223 LEU A CA 1
ATOM 1816 C C . LEU A 1 223 ? -27.843 -2.055 -7.803 1.00 94.56 223 LEU A C 1
ATOM 1818 O O . LEU A 1 223 ? -28.918 -2.154 -7.214 1.00 94.56 223 LEU A O 1
ATOM 1822 N N . ASN A 1 224 ? -27.715 -2.304 -9.108 1.00 94.31 224 ASN A N 1
ATOM 1823 C CA . ASN A 1 224 ? -28.843 -2.668 -9.969 1.00 94.31 224 ASN A CA 1
ATOM 1824 C C . ASN A 1 224 ? -29.449 -4.044 -9.636 1.00 94.31 224 ASN A C 1
ATOM 1826 O O . ASN A 1 224 ? -30.584 -4.311 -10.025 1.00 94.31 224 ASN A O 1
ATOM 1830 N N . THR A 1 225 ? -28.742 -4.903 -8.889 1.00 91.62 225 THR A N 1
ATOM 1831 C CA . THR A 1 225 ? -29.296 -6.184 -8.406 1.00 91.62 225 THR A CA 1
ATOM 1832 C C . THR 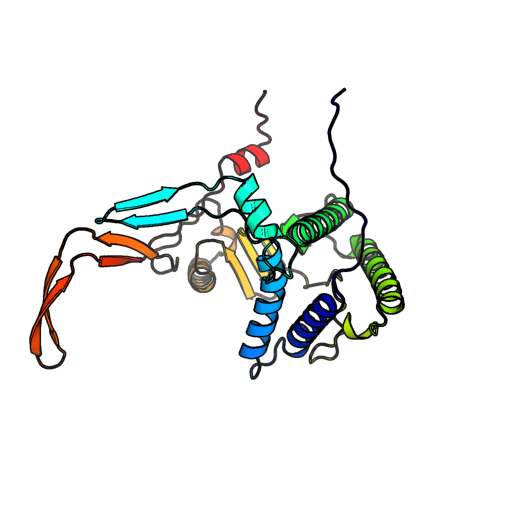A 1 225 ? -30.301 -6.025 -7.258 1.00 91.62 225 THR A C 1
ATOM 1834 O O . THR A 1 225 ? -31.021 -6.969 -6.942 1.00 91.62 225 THR A O 1
ATOM 1837 N N . GLY A 1 226 ? -30.349 -4.858 -6.606 1.00 92.50 226 GLY A N 1
ATOM 1838 C CA . GLY A 1 226 ? -31.210 -4.584 -5.450 1.00 92.50 226 GLY A CA 1
ATOM 1839 C C . GLY A 1 226 ? -30.684 -5.108 -4.106 1.00 92.50 226 GLY A C 1
ATOM 1840 O O . GLY A 1 226 ? -31.043 -4.552 -3.071 1.00 92.50 226 GLY A O 1
ATOM 1841 N N . ASP A 1 227 ? -29.793 -6.104 -4.104 1.00 93.19 227 ASP A N 1
ATOM 1842 C CA . ASP A 1 227 ? -29.099 -6.594 -2.903 1.00 93.19 227 ASP A CA 1
ATOM 1843 C C . ASP A 1 227 ? -27.592 -6.769 -3.174 1.00 93.19 227 ASP A C 1
ATOM 1845 O O . ASP A 1 227 ? -27.131 -7.870 -3.498 1.00 93.19 227 ASP A O 1
ATOM 1849 N N . PRO A 1 228 ? -26.794 -5.692 -3.055 1.00 94.19 228 PRO A N 1
ATOM 1850 C CA . PRO A 1 228 ? -25.364 -5.744 -3.344 1.00 94.19 228 PRO A CA 1
ATOM 1851 C C . PRO A 1 228 ? -24.597 -6.761 -2.493 1.00 94.19 228 PRO A C 1
ATOM 1853 O O . PRO A 1 228 ? -23.689 -7.419 -2.994 1.00 94.19 228 PRO A O 1
ATOM 1856 N N . PHE A 1 229 ? -24.943 -6.911 -1.209 1.00 94.56 229 PHE A N 1
ATOM 1857 C CA . PHE A 1 229 ? -24.250 -7.841 -0.312 1.00 94.56 229 PHE A CA 1
ATOM 1858 C C . PHE A 1 229 ? -24.656 -9.290 -0.564 1.00 94.56 229 PHE A C 1
ATOM 1860 O O . PHE A 1 229 ? -23.786 -10.166 -0.537 1.00 94.56 229 PHE A O 1
ATOM 1867 N N . GLY A 1 230 ? -25.940 -9.545 -0.822 1.00 93.56 230 GLY A N 1
ATOM 1868 C CA . GLY A 1 230 ? -26.444 -10.867 -1.183 1.00 93.56 230 GLY A CA 1
ATOM 1869 C C . GLY A 1 230 ? -25.865 -11.373 -2.499 1.00 93.56 230 GLY A C 1
ATOM 1870 O O . GLY A 1 230 ? -25.486 -12.537 -2.567 1.00 93.56 230 GLY A O 1
ATOM 1871 N N . ASN A 1 231 ? -25.700 -10.493 -3.494 1.00 93.00 231 ASN A N 1
ATOM 1872 C CA . ASN A 1 231 ? -25.159 -10.845 -4.813 1.00 93.00 231 ASN A CA 1
ATOM 1873 C C . ASN A 1 231 ? -23.624 -10.804 -4.900 1.00 93.00 231 ASN A C 1
ATOM 1875 O O . ASN A 1 231 ? -23.047 -11.324 -5.851 1.00 93.00 231 ASN A O 1
ATOM 1879 N N . PHE A 1 232 ? -22.929 -10.225 -3.916 1.00 94.25 232 PHE A N 1
ATOM 1880 C CA . PHE A 1 232 ? -21.469 -10.309 -3.828 1.00 94.25 232 PHE A CA 1
ATOM 1881 C C . PHE A 1 232 ? -21.047 -11.678 -3.268 1.00 94.25 232 PHE A C 1
ATOM 1883 O O . PHE A 1 232 ? -20.800 -11.821 -2.066 1.00 94.25 232 PHE A O 1
ATOM 1890 N N . THR A 1 233 ? -21.021 -12.698 -4.126 1.00 91.25 233 THR A N 1
ATOM 1891 C CA . THR A 1 233 ? -20.719 -14.105 -3.797 1.00 91.25 233 THR A CA 1
ATOM 1892 C C . THR A 1 233 ? -19.574 -14.660 -4.641 1.00 91.25 233 THR A C 1
ATOM 1894 O O . THR A 1 233 ? -19.034 -13.971 -5.506 1.00 91.25 233 THR A O 1
ATOM 1897 N N . ASP A 1 234 ? -19.197 -15.907 -4.352 1.00 83.19 234 ASP A N 1
ATOM 1898 C CA . ASP A 1 234 ? -18.099 -16.632 -4.995 1.00 83.19 234 ASP A CA 1
ATOM 1899 C C . ASP A 1 234 ? -18.301 -16.953 -6.481 1.00 83.19 234 ASP A C 1
ATOM 1901 O O . ASP A 1 234 ? -17.351 -17.314 -7.150 1.00 83.19 234 ASP A O 1
ATOM 1905 N N . ASP A 1 235 ? -19.510 -16.765 -7.006 1.00 86.06 235 ASP A N 1
ATOM 1906 C CA . ASP A 1 235 ? -19.850 -17.007 -8.414 1.00 86.06 235 ASP A CA 1
ATOM 1907 C C . ASP A 1 235 ? -20.337 -15.716 -9.087 1.00 86.06 235 ASP A C 1
ATOM 1909 O O . ASP A 1 235 ? -21.155 -15.722 -10.012 1.00 86.06 235 ASP A O 1
ATOM 1913 N N . LEU A 1 236 ? -19.895 -14.561 -8.577 1.00 90.19 236 LEU A N 1
ATOM 1914 C CA . LEU A 1 236 ? -20.275 -13.276 -9.145 1.00 90.19 236 LEU A CA 1
ATOM 1915 C C . LEU A 1 236 ? -19.740 -13.165 -10.578 1.00 90.19 236 LEU A C 1
ATOM 1917 O O . LEU A 1 236 ? -18.541 -12.980 -10.810 1.00 90.19 236 LEU A O 1
ATOM 1921 N N . ILE A 1 237 ? -20.663 -13.186 -11.536 1.00 91.31 237 ILE A N 1
ATOM 1922 C CA . ILE A 1 237 ? -20.405 -12.844 -12.931 1.00 91.31 237 ILE A CA 1
ATOM 1923 C C . ILE A 1 237 ? -20.754 -11.372 -13.132 1.00 91.31 237 ILE A C 1
ATOM 1925 O O . ILE A 1 237 ? -21.905 -10.957 -12.975 1.00 91.31 237 ILE A O 1
ATOM 1929 N N . VAL A 1 238 ? -19.748 -10.584 -13.501 1.00 92.38 238 VAL A N 1
ATOM 1930 C CA . VAL A 1 238 ? -19.917 -9.195 -13.927 1.00 92.38 238 VAL A CA 1
ATOM 1931 C C . VAL A 1 238 ? -19.880 -9.163 -15.457 1.00 92.38 238 VAL A C 1
ATOM 1933 O O . VAL A 1 238 ? -18.853 -9.533 -16.044 1.00 92.38 238 VAL A O 1
ATOM 1936 N N . PRO A 1 239 ? -20.963 -8.715 -16.118 1.00 93.31 239 PRO A N 1
ATOM 1937 C CA . PRO A 1 239 ? -21.016 -8.614 -17.573 1.00 93.31 239 PRO A CA 1
ATOM 1938 C C . PRO A 1 239 ? -19.917 -7.708 -18.140 1.00 93.31 239 PRO A C 1
ATOM 1940 O O . PRO A 1 239 ? -19.417 -6.817 -17.454 1.00 93.31 239 PRO A O 1
ATOM 1943 N N . GLU A 1 240 ? -19.566 -7.899 -19.409 1.00 93.06 240 GLU A N 1
ATOM 1944 C CA . GLU A 1 240 ? -18.479 -7.177 -20.091 1.00 93.06 240 GLU A CA 1
ATOM 1945 C C . GLU A 1 240 ? -18.642 -5.649 -20.084 1.00 93.06 240 GLU A C 1
ATOM 1947 O O . GLU A 1 240 ? -17.663 -4.915 -19.948 1.00 93.06 240 GLU A O 1
ATOM 1952 N N . ASP A 1 241 ? -19.886 -5.165 -20.123 1.00 93.19 241 ASP A N 1
ATOM 1953 C CA . ASP A 1 241 ? -20.198 -3.739 -20.034 1.00 93.19 241 ASP A CA 1
ATOM 1954 C C . ASP A 1 241 ? -19.920 -3.139 -18.653 1.00 93.19 241 ASP A C 1
ATOM 1956 O O . ASP A 1 241 ? -19.676 -1.937 -18.550 1.00 93.19 241 ASP A O 1
ATOM 1960 N N . TYR A 1 242 ? -19.902 -3.969 -17.606 1.00 92.44 242 TYR A N 1
ATOM 1961 C CA . TYR A 1 242 ? -19.706 -3.548 -16.218 1.00 92.44 242 TYR A CA 1
ATOM 1962 C C . TYR A 1 242 ? -18.374 -4.003 -15.609 1.00 92.44 242 TYR A C 1
ATOM 1964 O O . TYR A 1 242 ? -17.986 -3.541 -14.532 1.00 92.44 242 TYR A O 1
ATOM 1972 N N . SER A 1 243 ? -17.660 -4.915 -16.268 1.00 90.25 243 SER A N 1
ATOM 1973 C CA . SER A 1 243 ? -16.404 -5.468 -15.761 1.00 90.25 243 SER A CA 1
ATOM 1974 C C . SER A 1 243 ? -15.245 -4.479 -15.916 1.00 90.25 243 SER A C 1
ATOM 1976 O O . SER A 1 243 ? -14.296 -4.508 -15.127 1.00 90.25 243 SER A O 1
ATOM 1978 N N . GLY A 1 244 ? -15.296 -3.636 -16.957 1.00 87.62 244 GLY A N 1
ATOM 1979 C CA . GLY A 1 244 ? -14.194 -2.790 -17.412 1.00 87.62 244 GLY A CA 1
ATOM 1980 C C . GLY A 1 244 ? -12.928 -3.556 -17.815 1.00 87.62 244 GLY A C 1
ATOM 1981 O O . GLY A 1 244 ? -11.858 -2.951 -17.884 1.00 87.62 244 GLY A O 1
ATOM 1982 N N . ARG A 1 245 ? -13.021 -4.874 -18.031 1.00 88.06 245 ARG A N 1
ATOM 1983 C CA . ARG A 1 245 ? -11.915 -5.695 -18.527 1.00 88.06 245 ARG A CA 1
ATOM 1984 C C . ARG A 1 245 ? -11.852 -5.641 -20.039 1.00 88.06 245 ARG A C 1
ATOM 1986 O O . ARG A 1 245 ? -12.882 -5.602 -20.706 1.00 88.06 245 ARG A O 1
ATOM 1993 N N . LEU A 1 246 ? -10.623 -5.694 -20.539 1.00 88.75 246 LEU A N 1
ATOM 1994 C CA . LEU A 1 246 ? -10.337 -5.866 -21.950 1.00 88.75 246 LEU A CA 1
ATOM 1995 C C . LEU A 1 246 ? -9.580 -7.176 -22.152 1.00 88.75 246 LEU A C 1
ATOM 1997 O O . LEU A 1 246 ? -8.651 -7.481 -21.398 1.00 88.75 246 LEU A O 1
ATOM 2001 N N . THR A 1 247 ? -9.977 -7.930 -23.167 1.00 88.12 247 THR A N 1
ATOM 2002 C CA . THR A 1 247 ? -9.191 -9.023 -23.733 1.00 88.12 247 THR A CA 1
ATOM 2003 C C . THR A 1 247 ? -8.396 -8.468 -24.903 1.00 88.12 247 THR A C 1
ATOM 2005 O O . THR A 1 247 ? -8.943 -7.752 -25.741 1.00 88.12 247 THR A O 1
ATOM 2008 N N . LEU A 1 248 ? -7.095 -8.759 -24.922 1.00 89.94 248 LEU A N 1
ATOM 2009 C CA . LEU A 1 248 ? -6.201 -8.382 -26.008 1.00 89.94 248 LEU A CA 1
ATOM 2010 C C . LEU A 1 248 ? -5.948 -9.609 -26.878 1.00 89.94 248 LEU A C 1
ATOM 2012 O O . LEU A 1 248 ? -5.487 -10.633 -26.372 1.00 89.94 248 LEU A O 1
ATOM 2016 N N . THR A 1 249 ? -6.197 -9.471 -28.172 1.00 89.44 249 THR A N 1
ATOM 2017 C CA . THR A 1 249 ? -5.903 -10.487 -29.180 1.00 89.44 249 THR A CA 1
ATOM 2018 C C . THR A 1 249 ? -4.829 -9.940 -30.107 1.00 89.44 249 THR A C 1
ATOM 2020 O O . THR A 1 249 ? -5.026 -8.904 -30.745 1.00 89.44 249 THR A O 1
ATOM 2023 N N . TYR A 1 250 ? -3.684 -10.618 -30.153 1.00 87.81 250 TYR A N 1
ATOM 2024 C CA . TYR A 1 250 ? -2.604 -10.303 -31.081 1.00 87.81 250 TYR A CA 1
ATOM 2025 C C . TYR A 1 250 ? -2.950 -10.880 -32.453 1.00 87.81 250 TYR A C 1
ATOM 2027 O O . TYR A 1 250 ? -3.312 -12.050 -32.571 1.00 87.81 250 TYR A O 1
ATOM 2035 N N . LEU A 1 251 ? -2.908 -10.023 -33.466 1.00 88.31 251 LEU A N 1
ATOM 2036 C CA . LEU A 1 251 ? -3.125 -10.358 -34.864 1.00 88.31 251 LEU A CA 1
ATOM 2037 C C . LEU A 1 251 ? -1.755 -10.336 -35.532 1.00 88.31 251 LEU A C 1
ATOM 2039 O O . LEU A 1 251 ? -1.255 -9.264 -35.860 1.00 88.31 251 LEU A O 1
ATOM 2043 N N . ASP A 1 252 ? -1.136 -11.503 -35.670 1.00 87.25 252 ASP A N 1
ATOM 2044 C CA . ASP A 1 252 ? 0.216 -11.625 -36.234 1.00 87.25 252 ASP A CA 1
ATOM 2045 C C . ASP A 1 252 ? 0.208 -11.812 -37.762 1.00 87.25 252 ASP A C 1
ATOM 2047 O O . ASP A 1 252 ? 1.258 -11.763 -38.400 1.00 87.25 252 ASP A O 1
ATOM 2051 N N . ASP A 1 253 ? -0.976 -12.008 -38.351 1.00 89.19 253 ASP A N 1
ATOM 2052 C CA . ASP A 1 253 ? -1.163 -12.128 -39.794 1.00 89.19 253 ASP A CA 1
ATOM 2053 C C . ASP A 1 253 ? -1.414 -10.749 -40.438 1.00 89.19 253 ASP A C 1
ATOM 2055 O O . ASP A 1 253 ? -2.254 -9.989 -39.937 1.00 89.19 253 ASP A O 1
ATOM 2059 N N . PRO A 1 254 ? -0.772 -10.437 -41.584 1.00 90.75 254 PRO A N 1
ATOM 2060 C CA . PRO A 1 254 ? -1.004 -9.190 -42.299 1.00 90.75 254 PRO A CA 1
ATOM 2061 C C . PRO A 1 254 ? -2.469 -9.005 -42.702 1.00 90.75 254 PRO A C 1
ATOM 2063 O O . PRO A 1 254 ? -3.095 -9.891 -43.289 1.00 90.75 254 PRO A O 1
ATOM 2066 N N . MET A 1 255 ? -3.001 -7.814 -42.439 1.00 89.12 255 MET A N 1
ATOM 2067 C CA . MET A 1 255 ? -4.354 -7.409 -42.803 1.00 89.12 255 MET A CA 1
ATOM 2068 C C . MET A 1 255 ? -4.314 -6.213 -43.742 1.00 89.12 255 MET A C 1
ATOM 2070 O O . MET A 1 255 ? -3.633 -5.225 -43.480 1.00 89.12 255 MET A O 1
ATOM 2074 N N . GLU A 1 256 ? -5.106 -6.257 -44.807 1.00 93.62 256 GLU A N 1
ATOM 2075 C CA . GLU A 1 256 ? -5.276 -5.128 -45.716 1.00 93.62 256 GLU A CA 1
ATOM 2076 C C . GLU A 1 256 ? -6.755 -4.866 -45.999 1.00 93.62 256 GLU A C 1
ATOM 2078 O O . GLU A 1 256 ? -7.601 -5.758 -45.914 1.00 93.62 256 GLU A O 1
ATOM 2083 N N . GLY A 1 257 ? -7.086 -3.618 -46.309 1.00 92.50 257 GLY A N 1
ATOM 2084 C CA . GLY A 1 257 ? -8.466 -3.211 -46.534 1.00 92.50 257 GLY A CA 1
ATOM 2085 C C . GLY A 1 257 ? -8.578 -1.805 -47.099 1.00 92.50 257 GLY A C 1
ATOM 2086 O O . GLY A 1 257 ? -7.587 -1.167 -47.453 1.00 92.50 257 GLY A O 1
ATOM 2087 N N . THR A 1 258 ? -9.803 -1.304 -47.217 1.00 94.94 258 THR A N 1
ATOM 2088 C CA . THR A 1 258 ? -10.068 0.077 -47.634 1.00 94.94 258 THR A CA 1
ATOM 2089 C C . THR A 1 258 ? -10.927 0.756 -46.584 1.00 94.94 258 THR A C 1
ATOM 2091 O O . THR A 1 258 ? -12.001 0.266 -46.244 1.00 94.94 258 THR A O 1
ATOM 2094 N N . LEU A 1 259 ? -10.448 1.886 -46.074 1.00 92.12 259 LEU A N 1
ATOM 2095 C CA . LEU A 1 259 ? -11.120 2.706 -45.078 1.00 92.12 259 LEU A CA 1
ATOM 2096 C C . LEU A 1 259 ? -11.539 4.019 -45.736 1.00 92.12 259 LEU A C 1
ATOM 2098 O O . LEU A 1 259 ? -10.769 4.608 -46.486 1.00 92.12 259 LEU A O 1
ATOM 2102 N N . VAL A 1 260 ? -12.770 4.459 -45.505 1.00 93.56 260 VAL A N 1
ATOM 2103 C CA . VAL A 1 260 ? -13.295 5.699 -46.087 1.00 93.56 260 VAL A CA 1
ATOM 2104 C C . VAL A 1 260 ? -13.259 6.782 -45.018 1.00 93.56 260 VAL A C 1
ATOM 2106 O O . VAL A 1 260 ? -13.769 6.573 -43.917 1.00 93.56 260 VAL A O 1
ATOM 2109 N N . ASP A 1 261 ? -12.630 7.917 -45.321 1.00 91.19 261 ASP A N 1
ATOM 2110 C CA . ASP A 1 261 ? -12.561 9.037 -44.385 1.00 91.19 261 ASP A CA 1
ATOM 2111 C C . ASP A 1 261 ? -13.914 9.767 -44.242 1.00 91.19 261 ASP A C 1
ATOM 2113 O O . ASP A 1 261 ? -14.896 9.479 -44.931 1.00 91.19 261 ASP A O 1
ATOM 2117 N N . TYR A 1 262 ? -13.974 10.751 -43.341 1.00 92.38 262 TYR A N 1
ATOM 2118 C CA . TYR A 1 262 ? -15.192 11.531 -43.084 1.00 92.38 262 TYR A CA 1
ATOM 2119 C C . TYR A 1 262 ? -15.662 12.379 -44.284 1.00 92.38 262 TYR A C 1
ATOM 2121 O O . TYR A 1 262 ? -16.784 12.883 -44.262 1.00 92.38 262 TYR A O 1
ATOM 2129 N N . ASN A 1 263 ? -14.834 12.530 -45.324 1.00 94.25 263 ASN A N 1
ATOM 2130 C CA . ASN A 1 263 ? -15.163 13.212 -46.576 1.00 94.25 263 ASN A CA 1
ATOM 2131 C C . ASN A 1 263 ? -15.547 12.236 -47.703 1.00 94.25 263 ASN A C 1
ATOM 2133 O O . ASN A 1 263 ? -15.799 12.675 -48.825 1.00 94.25 263 ASN A O 1
ATOM 2137 N N . GLY A 1 264 ? -15.595 10.927 -47.438 1.00 93.62 264 GLY A N 1
ATOM 2138 C CA . GLY A 1 264 ? -15.911 9.916 -48.446 1.00 93.62 264 GLY A CA 1
ATOM 2139 C C . GLY A 1 264 ? -14.715 9.476 -49.296 1.00 93.62 264 GLY A C 1
ATOM 2140 O O . GLY A 1 264 ? -14.915 8.795 -50.303 1.00 93.62 264 GLY A O 1
ATOM 2141 N N . VAL A 1 265 ? -13.484 9.847 -48.931 1.00 94.06 265 VAL A N 1
ATOM 2142 C CA . VAL A 1 265 ? -12.274 9.489 -49.683 1.00 94.06 265 VAL A CA 1
ATOM 2143 C C . VAL A 1 265 ? -11.773 8.110 -49.232 1.00 94.06 265 VAL A C 1
ATOM 2145 O O . VAL A 1 265 ? -11.474 7.933 -48.049 1.00 94.06 265 VAL A O 1
ATOM 2148 N N . PRO A 1 266 ? -11.668 7.118 -50.138 1.00 93.62 266 PRO A N 1
ATOM 2149 C CA . PRO A 1 266 ? -11.143 5.802 -49.801 1.00 93.62 266 PRO A CA 1
ATOM 2150 C C . PRO A 1 266 ? -9.615 5.827 -49.653 1.00 93.62 266 PRO A C 1
ATOM 2152 O O . PRO A 1 266 ? -8.898 6.377 -50.488 1.00 93.62 266 PRO A O 1
ATOM 2155 N N . TYR A 1 267 ? -9.121 5.163 -48.616 1.00 94.31 267 TYR A N 1
ATOM 2156 C CA . TYR A 1 267 ? -7.714 4.952 -48.306 1.00 94.31 267 TYR A CA 1
ATOM 2157 C C . TYR A 1 267 ? -7.457 3.454 -48.141 1.00 94.31 267 TYR A C 1
ATOM 2159 O O . TYR A 1 267 ? -8.125 2.788 -47.350 1.00 94.31 267 TYR A O 1
ATOM 2167 N N . HIS A 1 268 ? -6.504 2.904 -48.890 1.00 95.12 268 HIS A N 1
ATOM 2168 C CA . HIS A 1 268 ? -6.074 1.523 -48.695 1.00 95.12 268 HIS A CA 1
ATOM 2169 C C . HIS A 1 268 ? -5.074 1.457 -47.541 1.00 95.12 268 HIS A C 1
ATOM 2171 O O . HIS A 1 268 ? -4.090 2.195 -47.544 1.00 95.12 268 HIS A O 1
ATOM 2177 N N . TYR A 1 269 ? -5.322 0.577 -46.575 1.00 92.31 269 TYR A N 1
ATOM 2178 C CA . TYR A 1 269 ? -4.394 0.310 -45.482 1.00 92.31 269 TYR A CA 1
ATOM 2179 C C . TYR A 1 269 ? -3.880 -1.123 -45.578 1.00 92.31 269 TYR A C 1
ATOM 2181 O O . TYR A 1 269 ? -4.589 -2.013 -46.053 1.00 92.31 269 TYR A O 1
ATOM 2189 N N . ARG A 1 270 ? -2.662 -1.325 -45.083 1.00 92.50 270 ARG A N 1
ATOM 2190 C CA . ARG A 1 270 ? -2.054 -2.630 -44.863 1.00 92.50 270 ARG A CA 1
ATOM 2191 C C . ARG A 1 270 ? -1.272 -2.568 -43.559 1.00 92.50 270 ARG A C 1
ATOM 2193 O O . ARG A 1 270 ? -0.359 -1.758 -43.436 1.00 92.50 270 ARG A O 1
ATOM 2200 N N . GLU A 1 271 ? -1.653 -3.410 -42.616 1.00 89.31 271 GLU A N 1
ATOM 2201 C CA . GLU A 1 271 ? -0.999 -3.575 -41.324 1.00 89.31 271 GLU A CA 1
ATOM 2202 C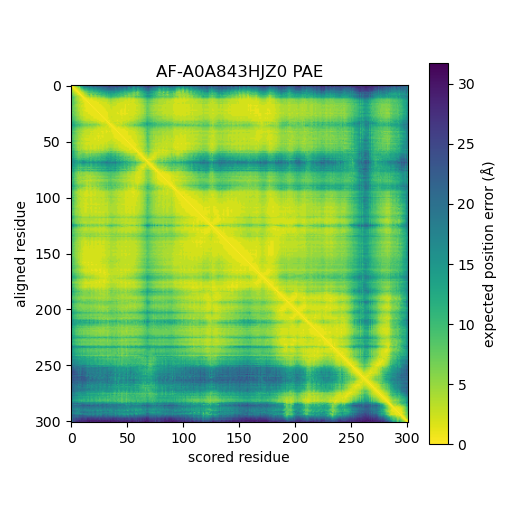 C . GLU A 1 271 ? -0.380 -4.969 -41.289 1.00 89.31 271 GLU A C 1
ATOM 2204 O O . GLU A 1 271 ? -1.051 -5.954 -41.584 1.00 89.31 271 GLU A O 1
ATOM 2209 N N . GLU A 1 272 ? 0.906 -5.065 -40.961 1.00 89.88 272 GLU A N 1
ATOM 2210 C CA . GLU A 1 272 ? 1.604 -6.359 -40.888 1.00 89.88 272 GLU A CA 1
ATOM 2211 C C . GLU A 1 272 ? 1.242 -7.134 -39.615 1.00 89.88 272 GLU A C 1
ATOM 2213 O O . GLU A 1 272 ? 1.340 -8.355 -39.589 1.00 89.88 272 GLU A O 1
ATOM 2218 N N . SER A 1 273 ? 0.815 -6.425 -38.569 1.00 90.12 273 SER A N 1
ATOM 2219 C CA . SER A 1 273 ? 0.275 -6.995 -37.341 1.00 90.12 273 SER A CA 1
ATOM 2220 C C . SER A 1 273 ? -0.605 -5.975 -36.619 1.00 90.12 273 SER A C 1
ATOM 2222 O O . SER A 1 273 ? -0.596 -4.781 -36.927 1.00 90.12 273 SER A O 1
ATOM 2224 N N . GLY A 1 274 ? -1.386 -6.430 -35.643 1.00 88.06 274 GLY A N 1
ATOM 2225 C CA . GLY A 1 274 ? -2.278 -5.572 -34.874 1.00 88.06 274 GLY A CA 1
ATOM 2226 C C . GLY A 1 274 ? -2.613 -6.130 -33.499 1.00 88.06 274 GLY A C 1
ATOM 2227 O O . GLY A 1 274 ? -2.344 -7.283 -33.179 1.00 88.06 274 GLY A O 1
ATOM 2228 N N . ILE A 1 275 ? -3.226 -5.292 -32.666 1.00 90.38 275 ILE A N 1
ATOM 2229 C CA . ILE A 1 275 ? -3.789 -5.707 -31.381 1.00 90.38 275 ILE A CA 1
ATOM 2230 C C . ILE A 1 275 ? -5.263 -5.324 -31.385 1.00 90.38 275 ILE A C 1
ATOM 2232 O O . ILE A 1 275 ? -5.606 -4.142 -31.441 1.00 90.38 275 ILE A O 1
ATOM 2236 N N . HIS A 1 276 ? -6.133 -6.325 -31.311 1.00 88.75 276 HIS A N 1
ATOM 2237 C CA . HIS A 1 276 ? -7.556 -6.122 -31.099 1.00 88.75 276 HIS A CA 1
ATOM 2238 C C . HIS A 1 276 ? -7.856 -6.105 -29.600 1.00 88.75 276 HIS A C 1
ATOM 2240 O O . HIS A 1 276 ? -7.369 -6.952 -28.853 1.00 88.75 276 HIS A O 1
ATOM 2246 N N . MET A 1 277 ? -8.650 -5.130 -29.161 1.00 92.56 277 MET A N 1
ATOM 2247 C CA . MET A 1 277 ? -9.117 -5.023 -27.783 1.00 92.56 277 MET A CA 1
ATOM 2248 C C . MET A 1 277 ? -10.636 -5.102 -27.764 1.00 92.56 277 MET A C 1
ATOM 2250 O O . MET A 1 277 ? -11.302 -4.245 -28.345 1.00 92.56 277 MET A O 1
ATOM 2254 N N . GLU A 1 278 ? -11.171 -6.075 -27.042 1.00 92.94 278 GLU A N 1
ATOM 2255 C CA . GLU A 1 278 ? -12.609 -6.213 -26.816 1.00 92.94 278 GLU A CA 1
ATOM 2256 C C . GLU A 1 278 ? -12.923 -6.270 -25.327 1.00 92.94 278 GLU A C 1
ATOM 2258 O O . GLU A 1 278 ? -12.069 -6.620 -24.510 1.00 92.94 278 GLU A O 1
ATOM 2263 N N . LYS A 1 279 ? -14.150 -5.901 -24.958 1.00 93.50 279 LYS A N 1
ATOM 2264 C CA . LYS A 1 279 ? -14.605 -6.042 -23.575 1.00 93.50 279 LYS A CA 1
ATOM 2265 C C . LYS A 1 279 ? -14.718 -7.522 -23.223 1.00 93.50 279 LYS A C 1
ATOM 2267 O O . LYS A 1 279 ? -15.007 -8.348 -24.078 1.00 93.50 279 LYS A O 1
ATOM 2272 N N . SER A 1 280 ? -14.518 -7.857 -21.955 1.00 90.62 280 SER A N 1
ATOM 2273 C CA . SER A 1 280 ? -14.696 -9.232 -21.487 1.00 90.62 280 SER A CA 1
ATOM 2274 C C . SER A 1 280 ? -15.331 -9.302 -20.115 1.00 90.62 280 SER A C 1
ATOM 2276 O O . SER A 1 280 ? -15.258 -8.365 -19.327 1.00 90.62 280 SER A O 1
ATOM 2278 N N . GLN A 1 281 ? -15.985 -10.415 -19.806 1.00 90.94 281 GLN A N 1
ATOM 2279 C CA . GLN A 1 281 ? -16.630 -10.612 -18.511 1.00 90.94 281 GLN A CA 1
ATOM 2280 C C . GLN A 1 281 ? -15.599 -10.763 -17.378 1.00 90.94 281 GLN A C 1
ATOM 2282 O O . GLN A 1 281 ? -14.442 -11.153 -17.576 1.00 90.94 281 GLN A O 1
ATOM 2287 N N . TYR A 1 282 ? -16.023 -10.462 -16.153 1.00 88.44 282 TYR A N 1
ATOM 2288 C CA . TYR A 1 282 ? -15.276 -10.831 -14.954 1.00 88.44 282 TYR A CA 1
ATOM 2289 C C . TYR A 1 282 ? -16.031 -11.925 -14.215 1.00 88.44 282 TYR A C 1
ATOM 2291 O O . TYR A 1 282 ? -17.193 -11.746 -13.866 1.00 88.44 282 TYR A O 1
ATOM 2299 N N . HIS A 1 283 ? -15.347 -13.037 -13.973 1.00 87.56 283 HIS A N 1
ATOM 2300 C CA . HIS A 1 283 ? -15.830 -14.097 -13.109 1.00 87.56 283 HIS A CA 1
ATOM 2301 C C . HIS A 1 283 ? -15.032 -14.034 -11.813 1.00 87.56 283 HIS A C 1
ATOM 2303 O O . HIS A 1 283 ? -13.801 -14.140 -11.829 1.00 87.56 283 HIS A O 1
ATOM 2309 N N . LEU A 1 284 ? -15.728 -13.784 -10.711 1.00 81.44 284 LEU A N 1
ATOM 2310 C CA . LEU A 1 284 ? -15.158 -13.961 -9.390 1.00 81.44 284 LEU A CA 1
ATOM 2311 C C . LEU A 1 284 ? -15.154 -15.462 -9.117 1.00 81.44 284 LEU A C 1
ATOM 2313 O O . LEU A 1 284 ? -16.195 -16.076 -9.254 1.00 81.44 284 LEU A O 1
ATOM 2317 N N . THR A 1 285 ? -13.996 -16.020 -8.775 1.00 76.81 285 THR A N 1
ATOM 2318 C CA . THR A 1 285 ? -13.877 -17.357 -8.181 1.00 76.81 285 THR A CA 1
ATOM 2319 C C . THR A 1 285 ? -12.845 -17.307 -7.065 1.00 76.81 285 THR A C 1
ATOM 2321 O O . THR A 1 285 ? -11.756 -16.726 -7.213 1.00 76.81 285 THR A O 1
ATOM 2324 N N . MET A 1 286 ? -13.174 -17.860 -5.906 1.00 69.25 286 MET A N 1
ATOM 2325 C CA . MET A 1 286 ? -12.225 -18.182 -4.853 1.00 69.25 286 MET A CA 1
ATOM 2326 C C . MET A 1 286 ? -11.260 -19.238 -5.390 1.00 69.25 286 MET A C 1
ATOM 2328 O O . MET A 1 286 ? -11.611 -20.082 -6.208 1.00 69.25 286 MET A O 1
ATOM 2332 N N . SER A 1 287 ? -9.998 -19.144 -4.980 1.00 69.31 287 SER A N 1
ATOM 2333 C CA . SER A 1 287 ? -9.033 -20.189 -5.305 1.00 69.31 287 SER A CA 1
ATOM 2334 C C . SER A 1 287 ? -9.384 -21.453 -4.530 1.00 69.31 287 SER A C 1
ATOM 2336 O O . SER A 1 287 ? -9.686 -21.356 -3.337 1.00 69.31 287 SER A O 1
ATOM 2338 N N . ASP A 1 288 ? -9.249 -22.615 -5.165 1.00 73.44 288 ASP A N 1
ATOM 2339 C CA . ASP A 1 288 ? -9.473 -23.920 -4.531 1.00 73.44 288 ASP A CA 1
ATOM 2340 C C . ASP A 1 288 ? -8.696 -24.048 -3.211 1.00 73.44 288 ASP A C 1
ATOM 2342 O O . ASP A 1 288 ? -9.260 -24.453 -2.200 1.00 73.44 288 ASP A O 1
ATOM 2346 N N . ASP A 1 289 ? -7.449 -23.564 -3.163 1.00 67.50 289 ASP A N 1
ATOM 2347 C CA . ASP A 1 289 ? -6.618 -23.532 -1.950 1.00 67.50 289 ASP A CA 1
ATOM 2348 C C . ASP A 1 289 ? -7.267 -22.778 -0.778 1.00 67.50 289 ASP A C 1
ATOM 2350 O O . ASP A 1 289 ? -7.138 -23.166 0.383 1.00 67.50 289 ASP A O 1
ATOM 2354 N N . PHE A 1 290 ? -7.977 -21.682 -1.064 1.00 69.56 290 PHE A N 1
ATOM 2355 C CA . PHE A 1 290 ? -8.628 -20.874 -0.033 1.00 69.56 290 PHE A CA 1
ATOM 2356 C C . PHE A 1 290 ? -9.907 -21.550 0.460 1.00 69.56 290 PHE A C 1
ATOM 2358 O O . PHE A 1 290 ? -10.175 -21.550 1.661 1.00 69.56 290 PHE A O 1
ATOM 2365 N N . ILE A 1 291 ? -10.656 -22.180 -0.448 1.00 75.00 291 ILE A N 1
ATOM 2366 C CA . ILE A 1 291 ? -11.817 -23.006 -0.103 1.00 75.00 291 ILE A CA 1
ATOM 2367 C C . ILE A 1 291 ? -11.367 -24.185 0.769 1.00 75.00 291 ILE A C 1
ATOM 2369 O O . ILE A 1 291 ? -11.917 -24.392 1.848 1.00 75.00 291 ILE A O 1
ATOM 2373 N N . ASN A 1 292 ? -10.314 -24.896 0.363 1.00 80.00 292 ASN A N 1
ATOM 2374 C CA . ASN A 1 292 ? -9.721 -26.003 1.115 1.00 80.00 292 ASN A CA 1
ATOM 2375 C C . ASN A 1 292 ? -9.266 -25.564 2.513 1.00 80.00 292 ASN A C 1
ATOM 2377 O O . ASN A 1 292 ? -9.574 -26.240 3.495 1.00 80.00 292 ASN A O 1
ATOM 2381 N N . TYR A 1 293 ? -8.614 -24.401 2.623 1.00 75.38 293 TYR A N 1
ATOM 2382 C CA . TYR A 1 293 ? -8.244 -23.810 3.910 1.00 75.38 293 TYR A CA 1
ATOM 2383 C C . TYR A 1 293 ? -9.466 -23.532 4.802 1.00 75.38 293 TYR A C 1
ATOM 2385 O O . TYR A 1 293 ? -9.468 -23.923 5.969 1.00 75.38 293 TYR A O 1
ATOM 2393 N N . LEU A 1 294 ? -10.519 -22.900 4.269 1.00 75.94 294 LEU A N 1
ATOM 2394 C CA . LEU A 1 294 ? -11.750 -22.611 5.020 1.00 75.94 294 LEU A CA 1
ATOM 2395 C C . LEU A 1 294 ? -12.482 -23.883 5.466 1.00 75.94 294 LEU A C 1
ATOM 2397 O O . LEU A 1 294 ? -13.059 -23.914 6.552 1.00 75.94 294 LEU A O 1
ATOM 2401 N N . LEU A 1 295 ? -12.446 -24.929 4.641 1.00 82.31 295 LEU A N 1
ATOM 2402 C CA . LEU A 1 295 ? -13.021 -26.240 4.941 1.00 82.31 295 LEU A CA 1
ATOM 2403 C C . LEU A 1 295 ? -12.146 -27.077 5.888 1.00 82.31 295 LEU A C 1
ATOM 2405 O O . LEU A 1 295 ? -12.560 -28.160 6.301 1.00 82.31 295 LEU A O 1
ATOM 2409 N N . GLY A 1 296 ? -10.953 -26.591 6.246 1.00 74.94 296 GLY A N 1
ATOM 2410 C CA . GLY A 1 296 ? -10.021 -27.299 7.117 1.00 74.94 296 GLY A CA 1
ATOM 2411 C C . GLY A 1 296 ? -9.447 -28.568 6.486 1.00 74.94 296 GLY A C 1
ATOM 2412 O O . GLY A 1 296 ? -9.077 -29.491 7.212 1.00 74.94 296 GLY A O 1
ATOM 2413 N N . VAL A 1 297 ? -9.387 -28.638 5.152 1.00 74.81 297 VAL A N 1
ATOM 2414 C CA . VAL A 1 297 ? -8.778 -29.760 4.434 1.00 74.81 297 VAL A CA 1
ATOM 2415 C C . VAL A 1 297 ? -7.279 -29.748 4.727 1.00 74.81 297 VAL A C 1
ATOM 2417 O O . VAL A 1 297 ? -6.569 -28.817 4.355 1.00 74.81 297 VAL A O 1
ATOM 2420 N N . GLN A 1 298 ? -6.803 -30.772 5.431 1.00 67.50 298 GLN A N 1
ATOM 2421 C CA . GLN A 1 298 ? -5.380 -31.003 5.650 1.00 67.50 298 GLN A CA 1
ATOM 2422 C C . GLN A 1 298 ? -4.911 -32.027 4.621 1.00 67.50 298 GLN A C 1
ATOM 2424 O O . GLN A 1 298 ? -5.359 -33.175 4.646 1.00 67.50 298 GLN A O 1
ATOM 2429 N N . GLU A 1 299 ? -4.025 -31.620 3.714 1.00 62.59 299 GLU A N 1
ATOM 2430 C CA . GLU A 1 299 ? -3.264 -32.586 2.928 1.00 62.59 299 GLU A CA 1
ATOM 2431 C C . GLU A 1 299 ? -2.319 -33.316 3.892 1.00 62.59 299 GLU A C 1
ATOM 2433 O O . GLU A 1 299 ? -1.474 -32.704 4.545 1.00 62.59 299 GLU A O 1
ATOM 2438 N N . LEU A 1 300 ? -2.539 -34.621 4.060 1.00 44.97 300 LEU A N 1
ATOM 2439 C CA . LEU A 1 300 ? -1.605 -35.501 4.754 1.00 44.97 300 LEU A CA 1
ATOM 2440 C C . LEU A 1 300 ? -0.377 -35.665 3.849 1.00 44.97 300 LEU A C 1
ATOM 2442 O O . LEU A 1 300 ? -0.442 -36.425 2.883 1.00 44.97 300 LEU A O 1
ATOM 2446 N N . GLU A 1 301 ? 0.701 -34.935 4.146 1.00 42.22 301 GLU A N 1
ATOM 2447 C CA . GLU A 1 301 ? 2.053 -35.265 3.662 1.00 42.22 301 GLU A CA 1
ATOM 2448 C C . GLU A 1 301 ? 2.590 -36.544 4.323 1.00 42.22 301 GLU A C 1
ATOM 2450 O O . GLU A 1 301 ? 2.423 -36.707 5.558 1.00 42.22 301 GLU A O 1
#

Secondary structure (DSSP, 8-state):
------------PPPHHHHHHHHHHHHHHHHSTT-STTHHHHHHHHHHHHHHHHHHTS-S---EEEEETTEEEEEPPPHHHHHHHHHH-TT----HHHHHHHHHHHHHHHHHHHHHHGGGEEEEETTEEEES-HHHHHHHHHHHHHHHHHHHHHHHHHHT--GGGGSPBPTTS-B--TT--------SEEEE-STTEEEEEETTEEEEEETTS-HHHHHHHHHHTS-HHHH-STT-EEPHHHH-EEEEEEE-S-EEEEEE-TTS-EEEEEES-EEEEEEE-EE----HHHHHHHTT-----

pLDDT: mean 90.8, std 7.36, range [42.22, 97.75]

Nearest PDB structures (foldseek):
  7rhg-assembly1_B  TM=2.549E-01  e=1.226E+00  Homo sapiens
  4aou-assembly1_A-2  TM=2.822E-01  e=2.954E+00  Acetivibrio thermocellus
  5xwp-assembly2_B  TM=1.950E-01  e=8.995E+00  Leptotrichia buccalis C-1013-b

Solvent-accessible surface area (backbone atoms only — not comparable to full-atom values): 17906 Å² total; per-residue (Å²): 135,84,89,78,90,80,91,86,77,86,89,72,80,73,62,66,71,60,49,52,53,49,37,53,27,50,36,46,30,40,43,29,54,91,39,82,92,35,46,66,60,21,49,51,26,46,49,51,50,54,42,58,49,50,65,21,58,49,74,73,73,61,70,45,80,45,79,56,96,92,42,80,45,79,44,78,63,60,66,66,61,34,49,49,53,54,70,68,37,87,85,61,88,70,53,48,67,60,33,56,50,52,51,51,53,42,49,52,54,46,47,54,51,48,61,72,49,44,90,37,53,74,50,70,58,92,85,47,78,44,63,54,69,60,81,79,49,44,64,60,52,52,53,55,32,50,57,42,50,56,50,44,53,55,47,19,66,76,71,69,43,68,64,58,61,52,34,35,47,30,77,84,67,49,72,52,49,71,82,52,84,76,89,90,76,78,66,81,40,78,48,70,77,56,91,65,28,36,42,38,29,44,97,85,48,74,49,58,42,48,77,86,44,33,43,69,46,40,46,53,53,33,58,75,68,77,42,46,71,79,58,66,47,64,73,31,70,36,55,35,93,26,10,70,31,69,47,78,45,80,36,78,64,70,46,70,52,74,49,65,48,101,86,70,52,77,40,81,50,74,40,64,51,51,75,48,74,43,69,28,67,35,74,44,65,68,54,67,70,56,55,36,54,76,72,64,62,73,83,84,127

Mean predicted aligned error: 8.07 Å